Protein AF-A0A0J9ULG5-F1 (afdb_monomer_lite)

pLDDT: mean 89.12, std 8.92, range [58.62, 98.0]

Secondary structure (DSSP, 8-state):
-HHHHHHH--SSS-SSHHHHHHHHHHHHHHHHHHHTTHHHHTTSTT--SSSGGGT----PPPPPGGG-EEEEETT--GGGEEE-TTS-EEEE--GGGEEEEEGGGGGS--GGGGSS-GGG-TT-HHHHHHHHHHHHHHHHHHHHHHHHSSS--PSTTHHHHHHHHHHHTHHHHHHHHH-GGGHHHHHT-

Radius of gyration: 17.82 Å; chains: 1; bounding box: 47×39×52 Å

Organism: Fusarium oxysporum f. sp. lycopersici (strain 4287 / CBS 123668 / FGSC 9935 / NRRL 34936) (NCBI:txid426428)

Structure (mmCIF, N/CA/C/O backbone):
data_AF-A0A0J9ULG5-F1
#
_entry.id   AF-A0A0J9ULG5-F1
#
loop_
_atom_site.group_PDB
_atom_site.id
_atom_site.type_symbol
_atom_site.label_atom_id
_atom_site.label_alt_id
_atom_site.label_comp_id
_atom_site.label_asym_id
_atom_site.label_entity_id
_atom_site.label_seq_id
_atom_site.pdbx_PDB_ins_code
_atom_site.Cartn_x
_atom_site.Cartn_y
_atom_site.Cartn_z
_atom_site.occupancy
_atom_site.B_iso_or_equiv
_atom_site.auth_seq_id
_atom_site.auth_comp_id
_atom_site.auth_asym_id
_atom_site.auth_atom_id
_atom_site.pdbx_PDB_model_num
ATOM 1 N N . MET A 1 1 ? -14.461 10.056 3.910 1.00 64.69 1 MET A N 1
ATOM 2 C CA . MET A 1 1 ? -14.768 8.658 3.548 1.00 64.69 1 MET A CA 1
ATOM 3 C C . MET A 1 1 ? -14.770 7.760 4.782 1.00 64.69 1 MET A C 1
ATOM 5 O O . MET A 1 1 ? -15.844 7.328 5.162 1.00 64.69 1 MET A O 1
ATOM 9 N N . HIS A 1 2 ? -13.640 7.601 5.486 1.00 78.56 2 HIS A N 1
ATOM 10 C CA . HIS A 1 2 ? -13.522 6.740 6.683 1.00 78.56 2 HIS A CA 1
ATOM 11 C C . HIS A 1 2 ? -14.617 6.930 7.745 1.00 78.56 2 HIS A C 1
ATOM 13 O O . HIS A 1 2 ? -15.282 5.971 8.111 1.00 78.56 2 HIS A O 1
ATOM 19 N N . MET A 1 3 ? -14.880 8.165 8.187 1.00 80.50 3 MET A N 1
ATOM 20 C CA . MET A 1 3 ? -15.944 8.432 9.175 1.00 80.50 3 MET A CA 1
ATOM 21 C C . MET A 1 3 ? -17.365 8.261 8.617 1.00 80.50 3 MET A C 1
ATOM 23 O O . MET A 1 3 ? -18.288 7.985 9.372 1.00 80.50 3 MET A O 1
ATOM 27 N N . ALA A 1 4 ? -17.553 8.432 7.306 1.00 80.44 4 ALA A N 1
ATOM 28 C CA . ALA A 1 4 ? -18.869 8.316 6.680 1.00 80.44 4 ALA A CA 1
ATOM 29 C C . ALA A 1 4 ? -19.344 6.856 6.657 1.00 80.44 4 ALA A C 1
ATOM 31 O O . ALA A 1 4 ? -20.534 6.600 6.804 1.00 80.44 4 ALA A O 1
ATOM 32 N N . GLN A 1 5 ? -18.419 5.899 6.552 1.00 77.25 5 GLN A N 1
ATOM 33 C CA . GLN A 1 5 ? -18.739 4.475 6.607 1.00 77.25 5 GLN A CA 1
ATOM 34 C C . GLN A 1 5 ? -19.443 4.091 7.920 1.00 77.25 5 GLN A C 1
ATOM 36 O O . GLN A 1 5 ? -20.422 3.357 7.882 1.00 77.25 5 GLN A O 1
ATOM 41 N N . LEU A 1 6 ? -19.025 4.676 9.052 1.00 76.56 6 LEU A N 1
ATOM 42 C CA . LEU A 1 6 ? -19.677 4.485 10.357 1.00 76.56 6 LEU A CA 1
ATOM 43 C C . LEU A 1 6 ? -21.119 5.003 10.414 1.00 76.56 6 LEU A C 1
ATOM 45 O O . LEU A 1 6 ? -21.894 4.548 11.247 1.00 76.56 6 LEU A O 1
ATOM 49 N N . LEU A 1 7 ? -21.474 5.960 9.556 1.00 77.69 7 LEU A N 1
ATOM 50 C CA . LEU A 1 7 ? -22.813 6.549 9.518 1.00 77.69 7 LEU A CA 1
ATOM 51 C C . LEU A 1 7 ? -23.741 5.826 8.539 1.00 77.69 7 LEU A C 1
ATOM 53 O O . LEU A 1 7 ? -24.938 5.738 8.796 1.00 77.69 7 LEU A O 1
ATOM 57 N N . PHE A 1 8 ? -23.203 5.352 7.412 1.00 80.00 8 PHE A N 1
ATOM 58 C CA . PHE A 1 8 ? -24.006 4.860 6.289 1.00 80.00 8 PHE A CA 1
ATOM 59 C C . PHE A 1 8 ? -24.003 3.337 6.123 1.00 80.00 8 PHE A C 1
ATOM 61 O O . PHE A 1 8 ? -24.892 2.807 5.458 1.00 80.00 8 PHE A O 1
ATOM 68 N N . GLN A 1 9 ? -23.035 2.611 6.691 1.00 75.94 9 GLN A N 1
ATOM 69 C CA . GLN A 1 9 ? -23.022 1.151 6.606 1.00 75.94 9 GLN A CA 1
ATOM 70 C C . GLN A 1 9 ? -23.829 0.557 7.769 1.00 75.94 9 GLN A C 1
ATOM 72 O O . GLN A 1 9 ? -23.391 0.536 8.913 1.00 75.94 9 GLN A O 1
ATOM 77 N N . HIS A 1 10 ? -25.044 0.099 7.465 1.00 67.75 10 HIS A N 1
ATOM 78 C CA . HIS A 1 10 ? -26.010 -0.339 8.479 1.00 67.75 10 HIS A CA 1
ATOM 79 C C . HIS A 1 10 ? -25.900 -1.819 8.876 1.00 67.75 10 HIS A C 1
ATOM 81 O O . HIS A 1 10 ? -26.274 -2.160 9.994 1.00 67.75 10 HIS A O 1
ATOM 87 N N . ASN A 1 11 ? -25.388 -2.681 7.992 1.00 76.50 11 ASN A N 1
ATOM 88 C CA . ASN A 1 11 ? -25.303 -4.127 8.219 1.00 76.50 11 ASN A CA 1
ATOM 89 C C . ASN A 1 11 ? -23.846 -4.569 8.366 1.00 76.50 11 ASN A C 1
ATOM 91 O O . ASN A 1 11 ? -22.979 -4.066 7.644 1.00 76.50 11 ASN A O 1
ATOM 95 N N . ASP A 1 12 ? -23.611 -5.495 9.300 1.00 76.31 12 ASP A N 1
ATOM 96 C CA . ASP A 1 12 ? -22.343 -6.207 9.527 1.00 76.31 12 ASP A CA 1
ATOM 97 C C . ASP A 1 12 ? -21.115 -5.296 9.711 1.00 76.31 12 ASP A C 1
ATOM 99 O O . ASP A 1 12 ? -19.969 -5.716 9.571 1.00 76.31 12 ASP A O 1
ATOM 103 N N . LEU A 1 13 ? -21.344 -4.015 10.022 1.00 80.12 13 LEU A N 1
ATOM 104 C CA . LEU A 1 13 ? -20.269 -3.059 10.264 1.00 80.12 13 LEU A CA 1
ATOM 105 C C . LEU A 1 13 ? -19.669 -3.240 11.654 1.00 80.12 13 LEU A C 1
ATOM 107 O O . LEU A 1 13 ? -18.508 -2.903 11.863 1.00 80.12 13 LEU A O 1
ATOM 111 N N . VAL A 1 14 ? -20.464 -3.701 12.613 1.00 84.81 14 VAL A N 1
ATOM 112 C CA . VAL A 1 14 ? -20.133 -3.723 14.032 1.00 84.81 14 VAL A CA 1
ATOM 113 C C . VAL A 1 14 ? -20.647 -5.020 14.641 1.00 84.81 14 VAL A C 1
ATOM 115 O O . VAL A 1 14 ? -21.836 -5.311 14.529 1.00 84.81 14 VAL A O 1
ATOM 118 N N . ASP A 1 15 ? -19.777 -5.732 15.353 1.00 87.50 15 ASP A N 1
ATOM 119 C CA . ASP A 1 15 ? -20.136 -6.991 16.022 1.00 87.50 15 ASP A CA 1
ATOM 120 C C . ASP A 1 15 ? -20.612 -6.781 17.471 1.00 87.50 15 ASP A C 1
ATOM 122 O O . ASP A 1 15 ? -21.340 -7.597 18.035 1.00 87.50 15 ASP A O 1
ATOM 126 N N . SER A 1 16 ? -20.183 -5.686 18.109 1.00 90.75 16 SER A N 1
ATOM 127 C CA . SER A 1 16 ? -20.521 -5.340 19.494 1.00 90.75 16 SER A CA 1
ATOM 128 C C . SER A 1 16 ? -20.361 -3.842 19.775 1.00 90.75 16 SER A C 1
ATOM 130 O O . SER A 1 16 ? -19.749 -3.107 19.002 1.00 90.75 16 SER A O 1
ATOM 132 N N . GLU A 1 17 ? -20.866 -3.365 20.914 1.00 90.81 17 GLU A N 1
ATOM 133 C CA . GLU A 1 17 ? -20.679 -1.965 21.319 1.00 90.81 17 GLU A CA 1
ATOM 134 C C . GLU A 1 17 ? -19.191 -1.587 21.449 1.00 90.81 17 GLU A C 1
ATOM 136 O O . GLU A 1 17 ? -18.781 -0.507 21.017 1.00 90.81 17 GLU A O 1
ATOM 141 N N . ASP A 1 18 ? -18.367 -2.489 21.984 1.00 92.19 18 ASP A N 1
ATOM 142 C CA . ASP A 1 18 ? -16.927 -2.261 22.119 1.00 92.19 18 ASP A CA 1
ATOM 143 C C . ASP A 1 18 ? -16.219 -2.262 20.762 1.00 92.19 18 ASP A C 1
ATOM 145 O O . ASP A 1 18 ? -15.345 -1.427 20.521 1.00 92.19 18 ASP A O 1
ATOM 149 N N . ASP A 1 19 ? -16.641 -3.126 19.834 1.00 89.69 19 ASP A N 1
ATOM 150 C CA . ASP A 1 19 ? -16.159 -3.097 18.453 1.00 89.69 19 ASP A CA 1
ATOM 151 C C . ASP A 1 19 ? -16.486 -1.749 17.784 1.00 89.69 19 ASP A C 1
ATOM 153 O O . ASP A 1 19 ? -15.599 -1.127 17.196 1.00 89.69 19 ASP A O 1
ATOM 157 N N . CYS A 1 20 ? -17.703 -1.224 17.972 1.00 88.88 20 CYS A N 1
ATOM 158 C CA . CYS A 1 20 ? -18.100 0.101 17.482 1.00 88.88 20 CYS A CA 1
ATOM 159 C C . CYS A 1 20 ? -17.190 1.209 18.021 1.00 88.88 20 CYS A C 1
ATOM 161 O O . CYS A 1 20 ? -16.656 2.019 17.258 1.00 88.88 20 CYS A O 1
ATOM 163 N N . ARG A 1 21 ? -16.987 1.232 19.346 1.00 90.88 21 ARG A N 1
ATOM 164 C CA . ARG A 1 21 ? -16.138 2.227 20.017 1.00 90.88 21 ARG A CA 1
ATOM 165 C C . ARG A 1 21 ? -14.711 2.171 19.485 1.00 90.88 21 ARG A C 1
ATOM 167 O O . ARG A 1 21 ? -14.159 3.214 19.143 1.00 90.88 21 ARG A O 1
ATOM 174 N N . ASN A 1 22 ? -14.144 0.976 19.341 1.00 90.94 22 ASN A N 1
ATOM 175 C CA . ASN A 1 22 ? -12.795 0.793 18.806 1.00 90.94 22 ASN A CA 1
ATOM 176 C C . ASN A 1 22 ? -12.685 1.286 17.357 1.00 90.94 22 ASN A C 1
ATOM 178 O O . ASN A 1 22 ? -11.777 2.056 17.039 1.00 90.94 22 ASN A O 1
ATOM 182 N N . LYS A 1 23 ? -13.638 0.916 16.491 1.00 90.19 23 LYS A N 1
ATOM 183 C CA . LYS A 1 23 ? -13.695 1.356 15.084 1.00 90.19 23 LYS A CA 1
ATOM 184 C C . LYS A 1 23 ? -13.819 2.877 14.956 1.00 90.19 23 LYS A C 1
ATOM 186 O O . LYS A 1 23 ? -13.175 3.478 14.089 1.00 90.19 23 LYS A O 1
ATOM 191 N N . TYR A 1 24 ? -14.611 3.506 15.825 1.00 90.44 24 TYR A N 1
ATOM 192 C CA . TYR A 1 24 ? -14.749 4.961 15.898 1.00 90.44 24 TYR A CA 1
ATOM 193 C C . TYR A 1 24 ? -13.457 5.637 16.359 1.00 90.44 24 TYR A C 1
ATOM 195 O O . TYR A 1 24 ? -12.974 6.555 15.694 1.00 90.44 24 TYR A O 1
ATOM 203 N N . VAL A 1 25 ? -12.873 5.176 17.469 1.00 92.38 25 VAL A N 1
ATOM 204 C CA . VAL A 1 25 ? -11.643 5.749 18.033 1.00 92.38 25 VAL A CA 1
ATOM 205 C C . VAL A 1 25 ? -10.495 5.653 17.033 1.00 92.38 25 VAL A C 1
ATOM 207 O O . VAL A 1 25 ? -9.824 6.656 16.800 1.00 92.38 25 VAL A O 1
ATOM 210 N N . ALA A 1 26 ? -10.313 4.504 16.379 1.00 92.31 26 ALA A N 1
ATOM 211 C CA . ALA A 1 26 ? -9.267 4.310 15.377 1.00 92.31 26 ALA A CA 1
ATOM 212 C C . ALA A 1 26 ? -9.373 5.323 14.223 1.00 92.31 26 ALA A C 1
ATOM 214 O O . ALA A 1 26 ? -8.413 6.034 13.916 1.00 92.31 26 ALA A O 1
ATOM 215 N N . ARG A 1 27 ? -10.565 5.477 13.632 1.00 91.62 27 ARG A N 1
ATOM 216 C CA . ARG A 1 27 ? -10.801 6.442 12.542 1.00 91.62 27 ARG A CA 1
ATOM 217 C C . ARG A 1 27 ? -10.691 7.893 13.004 1.00 91.62 27 ARG A C 1
ATOM 219 O O . ARG A 1 27 ? -10.221 8.742 12.245 1.00 91.62 27 ARG A O 1
ATOM 226 N N . TYR A 1 28 ? -11.092 8.191 14.239 1.00 92.50 28 TYR A N 1
ATOM 227 C CA . TYR A 1 28 ? -10.954 9.526 14.813 1.00 92.50 28 TYR A CA 1
ATOM 228 C C . TYR A 1 28 ? -9.483 9.897 15.036 1.00 92.50 28 TYR A C 1
ATOM 230 O O . TYR A 1 28 ? -9.060 10.981 14.632 1.00 92.50 28 TYR A O 1
ATOM 238 N N . LEU A 1 29 ? -8.681 8.992 15.604 1.00 92.62 29 LEU A N 1
ATOM 239 C CA . LEU A 1 29 ? -7.236 9.176 15.763 1.00 92.62 29 LEU A CA 1
ATOM 240 C C . LEU A 1 29 ? -6.551 9.356 14.408 1.00 92.62 29 LEU A C 1
ATOM 242 O O . LEU A 1 29 ? -5.787 10.303 14.227 1.00 92.62 29 LEU A O 1
ATOM 246 N N . PHE A 1 30 ? -6.891 8.515 13.435 1.00 92.12 30 PHE A N 1
ATOM 247 C CA . PHE A 1 30 ? -6.393 8.632 12.069 1.00 92.12 30 PHE A CA 1
ATOM 248 C C . PHE A 1 30 ? -6.729 9.996 11.447 1.00 92.12 30 PHE A C 1
ATOM 250 O O . PHE A 1 30 ? -5.865 10.665 10.881 1.00 92.12 30 PHE A O 1
ATOM 257 N N . HIS A 1 31 ? -7.966 10.470 11.621 1.00 91.88 31 HIS A N 1
ATOM 258 C CA . HIS A 1 31 ? -8.376 11.800 11.176 1.00 91.88 31 HIS A CA 1
ATOM 259 C C . HIS A 1 31 ? -7.601 12.928 11.875 1.00 91.88 31 HIS A C 1
ATOM 261 O O . HIS A 1 31 ? -7.251 13.921 11.233 1.00 91.88 31 HIS A O 1
ATOM 267 N N . LEU A 1 32 ? -7.318 12.798 13.174 1.00 93.75 32 LEU A N 1
ATOM 268 C CA . LEU A 1 32 ? -6.516 13.774 13.915 1.00 93.75 32 LEU A CA 1
ATOM 269 C C . LEU A 1 32 ? -5.071 13.827 13.414 1.00 93.75 32 LEU A C 1
ATOM 271 O O . LEU A 1 32 ? -4.536 14.922 13.247 1.00 93.75 32 LEU A O 1
ATOM 275 N N . LEU A 1 33 ? -4.455 12.674 13.151 1.00 93.19 33 LEU A N 1
ATOM 276 C CA . LEU A 1 33 ? -3.112 12.601 12.572 1.00 93.19 33 LEU A CA 1
ATOM 277 C C . LEU A 1 33 ? -3.080 13.242 11.181 1.00 93.19 33 LEU A C 1
ATOM 279 O O . LEU A 1 33 ? -2.197 14.054 10.902 1.00 93.19 33 LEU A O 1
ATOM 283 N N . ALA A 1 34 ? -4.092 12.971 10.351 1.00 90.25 34 ALA A N 1
ATOM 284 C CA . ALA A 1 34 ? -4.237 13.600 9.039 1.00 90.25 34 ALA A CA 1
ATOM 285 C C . ALA A 1 34 ? -4.329 15.129 9.152 1.00 90.25 34 ALA A C 1
ATOM 287 O O . ALA A 1 34 ? -3.603 15.849 8.474 1.00 90.25 34 ALA A O 1
ATOM 288 N N . LYS A 1 35 ? -5.173 15.639 10.059 1.00 91.00 35 LYS A N 1
ATOM 289 C CA . LYS A 1 35 ? -5.346 17.085 10.283 1.00 91.00 35 LYS A CA 1
ATOM 290 C C . LYS A 1 35 ? -4.077 17.795 10.734 1.00 91.00 35 LYS A C 1
ATOM 292 O O . LYS A 1 35 ? -3.910 18.971 10.428 1.00 91.00 35 LYS A O 1
ATOM 297 N N . LYS A 1 36 ? -3.216 17.109 11.480 1.00 92.12 36 LYS A N 1
ATOM 298 C CA . LYS A 1 36 ? -1.937 17.661 11.929 1.00 92.12 36 LYS A CA 1
ATOM 299 C C . LYS A 1 36 ? -0.827 17.529 10.872 1.00 92.12 36 LYS A C 1
ATOM 301 O O . LYS A 1 36 ? 0.273 18.003 11.117 1.00 92.12 36 LYS A O 1
ATOM 306 N N . GLY A 1 37 ? -1.087 16.881 9.732 1.00 88.50 37 GLY A N 1
ATOM 307 C CA . GLY A 1 37 ? -0.091 16.631 8.681 1.00 88.50 37 GLY A CA 1
ATOM 308 C C . GLY A 1 37 ? 0.862 15.466 8.971 1.00 88.50 37 GLY A C 1
ATOM 309 O O . GLY A 1 37 ? 1.816 15.256 8.233 1.00 88.50 37 GLY A O 1
ATOM 310 N N . HIS A 1 38 ? 0.602 14.682 10.019 1.00 91.94 38 HIS A N 1
ATOM 311 C CA . HIS A 1 38 ? 1.504 13.620 10.473 1.00 91.94 38 HIS A CA 1
ATOM 312 C C . HIS A 1 38 ? 1.541 12.419 9.521 1.00 91.94 38 HIS A C 1
ATOM 314 O O . HIS A 1 38 ? 2.572 11.763 9.411 1.00 91.94 38 HIS A O 1
ATOM 320 N N . LEU A 1 39 ? 0.433 12.140 8.821 1.00 90.56 39 LEU A N 1
ATOM 321 C CA . LEU A 1 39 ? 0.356 11.007 7.892 1.00 90.56 39 LEU A CA 1
ATOM 322 C C . LEU A 1 39 ? 1.278 11.171 6.678 1.00 90.56 39 LEU A C 1
ATOM 324 O O . LEU A 1 39 ? 1.757 10.177 6.154 1.00 90.56 39 LEU A O 1
ATOM 328 N N . SER A 1 40 ? 1.539 12.406 6.241 1.00 89.44 40 SER A N 1
ATOM 329 C CA . SER A 1 40 ? 2.388 12.666 5.070 1.00 89.44 40 SER A CA 1
ATOM 330 C C . SER A 1 40 ? 3.877 12.475 5.353 1.00 89.44 40 SER A C 1
ATOM 332 O O . SER A 1 40 ? 4.628 12.150 4.444 1.00 89.44 40 SER A O 1
ATOM 334 N N . ALA A 1 41 ? 4.302 12.669 6.605 1.00 92.38 41 ALA A N 1
ATOM 335 C CA . ALA A 1 41 ? 5.689 12.463 7.016 1.00 92.38 41 ALA A CA 1
ATOM 336 C C . ALA A 1 41 ? 5.963 11.025 7.485 1.00 92.38 41 ALA A C 1
ATOM 338 O O . ALA A 1 41 ? 7.120 10.641 7.596 1.00 92.38 41 ALA A O 1
ATOM 339 N N . PHE A 1 42 ? 4.924 10.233 7.777 1.00 94.69 42 PHE A N 1
ATOM 340 C CA . PHE A 1 42 ? 5.073 8.907 8.374 1.00 94.69 42 PHE A CA 1
ATOM 341 C C . PHE A 1 42 ? 5.940 7.970 7.521 1.00 94.69 42 PHE A C 1
ATOM 343 O O . PHE A 1 42 ? 5.718 7.806 6.319 1.00 94.69 42 PHE A O 1
ATOM 350 N N . GLY A 1 43 ? 6.923 7.337 8.160 1.00 94.38 43 GLY A N 1
ATOM 351 C CA . GLY A 1 43 ? 7.853 6.422 7.499 1.00 94.38 43 GLY A CA 1
ATOM 352 C C . GLY A 1 43 ? 8.883 7.087 6.578 1.00 94.38 43 GLY A C 1
ATOM 353 O O . GLY A 1 43 ? 9.575 6.376 5.850 1.00 94.38 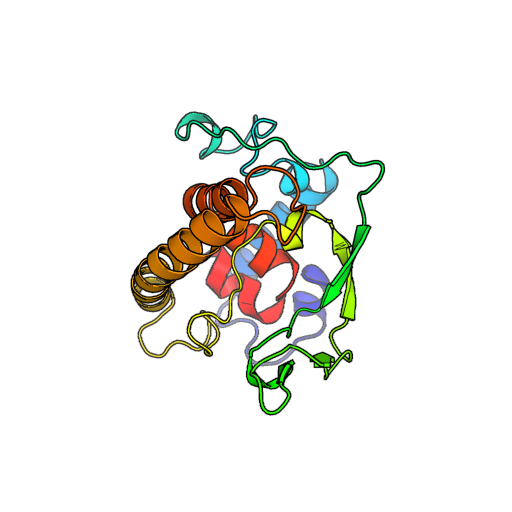43 GLY A O 1
ATOM 354 N N . PHE A 1 44 ? 8.994 8.417 6.581 1.00 94.25 44 PHE A N 1
ATOM 355 C CA . PHE A 1 44 ? 10.081 9.163 5.935 1.00 94.25 44 PHE A CA 1
ATOM 356 C C . PHE A 1 44 ? 11.064 9.718 6.976 1.00 94.25 44 PHE A C 1
ATOM 358 O O . PHE A 1 44 ? 10.800 9.671 8.178 1.00 94.25 44 PHE A O 1
ATOM 365 N N . LEU A 1 45 ? 12.180 10.292 6.518 1.00 93.94 45 LEU A N 1
ATOM 366 C CA . LEU A 1 45 ? 13.159 11.001 7.355 1.00 93.94 45 LEU A CA 1
ATOM 367 C C . LEU A 1 45 ? 12.534 12.091 8.240 1.00 93.94 45 LEU A C 1
ATOM 369 O O . LEU A 1 45 ? 13.016 12.365 9.337 1.00 93.94 45 LEU A O 1
ATOM 373 N N . GLU A 1 46 ? 11.476 12.734 7.758 1.00 93.69 46 GLU A N 1
ATOM 374 C CA . GLU A 1 46 ? 10.760 13.795 8.461 1.00 93.69 46 GLU A CA 1
ATOM 375 C C . GLU A 1 46 ? 9.785 13.270 9.529 1.00 93.69 46 GLU A C 1
ATOM 377 O O . GLU A 1 46 ? 9.191 14.071 10.259 1.00 93.69 46 GLU A O 1
ATOM 382 N N . ASP A 1 47 ? 9.611 11.950 9.654 1.00 95.19 47 ASP A N 1
ATOM 383 C CA . ASP A 1 47 ? 8.823 11.353 10.727 1.00 95.19 47 ASP A CA 1
ATOM 384 C C . ASP A 1 47 ? 9.511 11.579 12.076 1.00 95.19 47 ASP A C 1
ATOM 386 O O . ASP A 1 47 ? 10.501 10.943 12.416 1.00 95.19 47 ASP A O 1
ATOM 390 N N . ASN A 1 48 ? 8.966 12.481 12.885 1.00 93.12 48 ASN A N 1
ATOM 391 C CA . ASN A 1 48 ? 9.508 12.824 14.199 1.00 93.12 48 ASN A CA 1
ATOM 392 C C . ASN A 1 48 ? 8.555 12.496 15.355 1.00 93.12 48 ASN A C 1
ATOM 394 O O . ASN A 1 48 ? 8.755 12.969 16.476 1.00 93.12 48 ASN A O 1
ATOM 398 N N . TRP A 1 49 ? 7.494 11.734 15.089 1.00 92.75 49 TRP A N 1
ATOM 399 C CA . TRP A 1 49 ? 6.407 11.536 16.047 1.00 92.75 49 TRP A CA 1
ATOM 400 C C . TRP A 1 49 ? 6.013 10.075 16.230 1.00 92.75 49 TRP A C 1
ATOM 402 O O . TRP A 1 49 ? 5.439 9.746 17.273 1.00 92.75 49 TRP A O 1
ATOM 412 N N . SER A 1 50 ? 6.258 9.215 15.239 1.00 93.94 50 SER A N 1
ATOM 413 C CA . SER A 1 50 ? 5.889 7.808 15.334 1.00 93.94 50 SER A CA 1
ATOM 414 C C . SER A 1 50 ? 6.821 7.033 16.269 1.00 93.94 50 SER A C 1
ATOM 416 O O . SER A 1 50 ? 7.900 7.486 16.650 1.00 93.94 50 SER A O 1
ATOM 418 N N . ALA A 1 51 ? 6.391 5.840 16.679 1.00 92.56 51 ALA A N 1
ATOM 419 C CA . ALA A 1 51 ? 7.284 4.919 17.378 1.00 92.56 51 ALA A CA 1
ATOM 420 C C . ALA A 1 51 ? 8.370 4.391 16.425 1.00 92.56 51 ALA A C 1
ATOM 422 O O . ALA A 1 51 ? 9.510 4.174 16.831 1.00 92.56 51 ALA A O 1
ATOM 423 N N . GLN A 1 52 ? 8.017 4.218 15.150 1.00 90.12 52 GLN A N 1
ATOM 424 C CA . GLN A 1 52 ? 8.889 3.689 14.112 1.00 90.12 52 GLN A CA 1
ATOM 425 C C . GLN A 1 52 ? 10.102 4.588 13.884 1.00 90.12 52 GLN A C 1
ATOM 427 O O . GLN A 1 52 ? 11.213 4.066 13.829 1.00 90.12 52 GLN A O 1
ATOM 432 N N . SER A 1 53 ? 9.932 5.911 13.872 1.00 91.31 53 SER A N 1
ATOM 433 C CA . SER A 1 53 ? 11.047 6.848 13.682 1.00 91.31 53 SER A CA 1
ATOM 434 C C . SER A 1 53 ? 12.089 6.841 14.799 1.00 91.31 53 SER A C 1
ATOM 436 O O . SER A 1 53 ? 13.222 7.262 14.590 1.00 91.31 53 SER A O 1
ATOM 438 N N . GLN A 1 54 ? 11.748 6.330 15.984 1.00 89.81 54 GLN A N 1
ATOM 439 C CA . GLN A 1 54 ? 12.704 6.176 17.088 1.00 89.81 54 GLN A CA 1
ATOM 440 C C . GLN A 1 54 ? 13.575 4.923 16.945 1.00 89.81 54 GLN A C 1
ATOM 442 O O . GLN A 1 54 ? 14.585 4.795 17.633 1.00 89.81 54 GLN A O 1
ATOM 447 N N . SER A 1 55 ? 13.154 3.979 16.104 1.00 90.25 55 SER A N 1
ATOM 448 C CA . SER A 1 55 ? 13.735 2.634 16.017 1.00 90.25 55 SER A CA 1
ATOM 449 C C . SER A 1 55 ? 14.303 2.289 14.644 1.00 90.25 55 SER A C 1
ATOM 451 O O . SER A 1 55 ? 15.161 1.414 14.551 1.00 90.25 55 SER A O 1
ATOM 453 N N . LEU A 1 56 ? 13.833 2.955 13.589 1.00 91.50 56 LEU A N 1
ATOM 454 C CA . LEU A 1 56 ? 14.242 2.715 12.213 1.00 91.50 56 LEU A CA 1
ATOM 455 C C . LEU A 1 56 ? 15.120 3.860 11.723 1.00 91.50 56 LEU A C 1
ATOM 457 O O . LEU A 1 56 ? 14.729 5.024 11.771 1.00 91.50 56 LEU A O 1
ATOM 461 N N . GLU A 1 57 ? 16.286 3.506 11.197 1.00 90.75 57 GLU A N 1
ATOM 462 C CA . GLU A 1 57 ? 17.113 4.423 10.421 1.00 90.75 57 GLU A CA 1
ATOM 463 C C . GLU A 1 57 ? 16.592 4.432 8.982 1.00 90.75 57 GLU A C 1
ATOM 465 O O . GLU A 1 57 ? 16.782 3.478 8.228 1.00 90.75 57 GLU A O 1
ATOM 470 N N . LEU A 1 58 ? 15.872 5.496 8.635 1.00 91.56 58 LEU A N 1
ATOM 471 C CA . LEU A 1 58 ? 15.334 5.732 7.298 1.00 91.56 58 LEU A CA 1
ATOM 472 C C . LEU A 1 58 ? 16.287 6.635 6.513 1.00 91.56 58 LEU A C 1
ATOM 474 O O . LEU A 1 58 ? 17.031 7.420 7.101 1.00 91.56 58 LEU A O 1
ATOM 478 N N . SER A 1 59 ? 16.263 6.542 5.189 1.00 92.31 59 SER A N 1
ATOM 479 C CA . SER A 1 59 ? 17.083 7.358 4.287 1.00 92.31 59 SER A CA 1
ATOM 480 C C . SER A 1 59 ? 16.248 8.146 3.279 1.00 92.31 59 SER A C 1
ATOM 482 O O . SER A 1 59 ? 16.726 9.122 2.697 1.00 92.31 59 SER A O 1
ATOM 484 N N . CYS A 1 60 ? 14.987 7.761 3.092 1.00 91.81 60 CYS A N 1
ATOM 485 C CA . CYS A 1 60 ? 14.073 8.397 2.162 1.00 91.81 60 CYS A CA 1
ATOM 486 C C . CYS A 1 60 ? 13.391 9.632 2.770 1.00 91.81 60 CYS A C 1
ATOM 488 O O . CYS A 1 60 ? 12.689 9.545 3.778 1.00 91.81 60 CYS A O 1
ATOM 490 N N . SER A 1 61 ? 13.537 10.782 2.113 1.00 91.06 61 SER A N 1
ATOM 491 C CA . SER A 1 61 ? 12.810 12.017 2.438 1.00 91.06 61 SER A CA 1
ATOM 492 C C . SER A 1 61 ? 11.399 12.009 1.854 1.00 91.06 61 SER A C 1
ATOM 494 O O . SER A 1 61 ? 11.186 11.484 0.760 1.00 91.06 61 SER A O 1
ATOM 496 N N . MET A 1 62 ? 10.438 12.656 2.503 1.00 88.50 62 MET A N 1
ATOM 497 C CA . MET A 1 62 ? 9.105 12.827 1.925 1.00 88.50 62 MET A CA 1
ATOM 498 C C . MET A 1 62 ? 9.154 13.671 0.626 1.00 88.50 62 MET A C 1
ATOM 500 O O . MET A 1 62 ? 9.938 14.621 0.529 1.00 88.50 62 MET A O 1
ATOM 504 N N . PRO A 1 63 ? 8.308 13.387 -0.384 1.00 83.56 63 PRO A N 1
ATOM 505 C CA . PRO A 1 63 ? 8.220 14.204 -1.597 1.00 83.56 63 PRO A CA 1
ATOM 506 C C . PRO A 1 63 ? 7.880 15.673 -1.311 1.00 83.56 63 PRO A C 1
ATOM 508 O O . PRO A 1 63 ? 7.093 15.980 -0.415 1.00 83.56 63 PRO A O 1
ATOM 511 N N . CYS A 1 64 ? 8.412 16.597 -2.121 1.00 73.31 64 CYS A N 1
ATOM 512 C CA . CYS A 1 64 ? 8.113 18.024 -1.980 1.00 73.31 64 CYS A CA 1
ATOM 513 C C . CYS A 1 64 ? 6.603 18.304 -2.124 1.00 73.31 64 CYS A C 1
ATOM 515 O O . CYS A 1 64 ? 5.975 17.945 -3.121 1.00 73.31 64 CYS A O 1
ATOM 517 N N . GLY A 1 65 ? 6.020 19.018 -1.154 1.00 65.50 65 GLY A N 1
ATOM 518 C CA . GLY A 1 65 ? 4.580 19.305 -1.102 1.00 65.50 65 GLY A CA 1
ATOM 519 C C . GLY A 1 65 ? 4.035 20.193 -2.234 1.00 65.50 65 GLY A C 1
ATOM 520 O O . GLY A 1 65 ? 2.817 20.272 -2.411 1.00 65.50 65 GLY A O 1
ATOM 521 N N . THR A 1 66 ? 4.897 20.841 -3.028 1.00 60.41 66 THR A N 1
ATOM 522 C CA . THR A 1 66 ? 4.489 21.604 -4.226 1.00 60.41 66 THR A CA 1
ATOM 523 C C . THR A 1 66 ? 4.064 20.703 -5.389 1.00 60.41 66 THR A C 1
ATOM 525 O O . THR A 1 66 ? 3.330 21.152 -6.262 1.00 60.41 66 THR A O 1
ATOM 528 N N . ASP A 1 67 ? 4.464 19.429 -5.357 1.00 60.53 67 ASP A N 1
ATOM 529 C CA . ASP A 1 67 ? 4.080 18.353 -6.279 1.00 60.53 67 ASP A CA 1
ATOM 530 C C . ASP A 1 67 ? 3.175 17.322 -5.578 1.00 60.53 67 ASP A C 1
ATOM 532 O O . ASP A 1 67 ? 3.259 16.117 -5.813 1.00 60.53 67 ASP A O 1
ATOM 536 N N . SER A 1 68 ? 2.328 17.787 -4.656 1.00 71.44 68 SER A N 1
ATOM 537 C CA . SER A 1 68 ? 1.656 16.924 -3.679 1.00 71.44 68 SER A CA 1
ATOM 538 C C . SER A 1 68 ? 0.664 15.935 -4.275 1.00 71.44 68 SER A C 1
ATOM 540 O O . SER A 1 68 ? 0.480 14.897 -3.658 1.00 7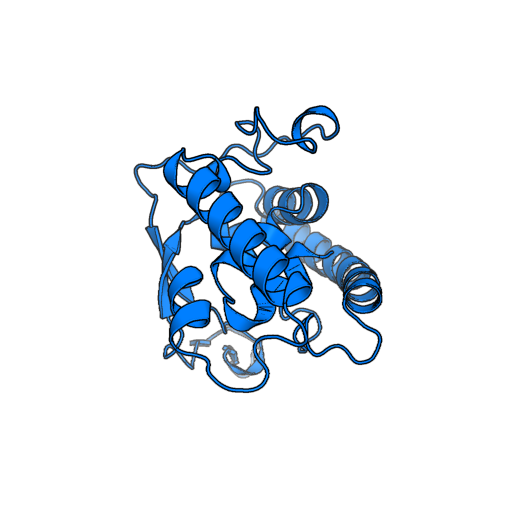1.44 68 SER A O 1
ATOM 542 N N . PHE A 1 69 ? 0.059 16.205 -5.437 1.00 84.00 69 PHE A N 1
ATOM 543 C CA . PHE A 1 69 ? -0.931 15.311 -6.042 1.00 84.00 69 PHE A CA 1
ATOM 544 C C . PHE A 1 69 ? -0.612 14.967 -7.501 1.00 84.00 69 PHE A C 1
ATOM 546 O O . PHE A 1 69 ? -0.237 15.828 -8.304 1.00 84.00 69 PHE A O 1
ATOM 553 N N . ARG A 1 70 ? -0.790 13.692 -7.847 1.00 86.06 70 ARG A N 1
ATOM 554 C CA . ARG A 1 70 ? -0.588 13.109 -9.179 1.00 86.06 70 ARG A CA 1
ATOM 555 C C . ARG A 1 70 ? -1.774 12.215 -9.535 1.00 86.06 70 ARG A C 1
ATOM 557 O O . ARG A 1 70 ? -2.534 11.803 -8.660 1.00 86.06 70 ARG A O 1
ATOM 564 N N . LEU A 1 71 ? -1.933 11.917 -10.826 1.00 89.06 71 LEU A N 1
ATOM 565 C CA . LEU A 1 71 ? -2.870 10.879 -11.247 1.00 89.06 71 LEU A CA 1
ATOM 566 C C . LEU A 1 71 ? -2.384 9.535 -10.695 1.00 89.06 71 LEU A C 1
ATOM 568 O O . LEU A 1 71 ? -1.256 9.126 -10.953 1.00 89.06 71 LEU A O 1
ATOM 572 N N . TRP A 1 72 ? -3.248 8.873 -9.944 1.00 90.12 72 TRP A N 1
ATOM 573 C CA . TRP A 1 72 ? -3.025 7.570 -9.338 1.00 90.12 72 TRP A CA 1
ATOM 574 C C . TRP A 1 72 ? -4.133 6.623 -9.777 1.00 90.12 72 TRP A C 1
ATOM 576 O O . TRP A 1 72 ? -5.262 7.066 -9.978 1.00 90.12 72 TRP A O 1
ATOM 586 N N . CYS A 1 73 ? -3.830 5.333 -9.898 1.00 92.31 73 CYS A N 1
ATOM 587 C CA . CYS A 1 73 ? -4.827 4.294 -10.126 1.00 92.31 73 CYS A CA 1
ATOM 588 C C . CYS A 1 73 ? -4.592 3.142 -9.149 1.00 92.31 73 CYS A C 1
ATOM 590 O O . CYS A 1 73 ? -3.494 2.593 -9.063 1.00 92.31 73 CYS A O 1
ATOM 592 N N . ASP A 1 74 ? -5.638 2.778 -8.413 1.00 89.50 74 ASP A N 1
ATOM 593 C CA . ASP A 1 74 ? -5.573 1.736 -7.386 1.00 89.50 74 ASP A CA 1
ATOM 594 C C . ASP A 1 74 ? -5.464 0.311 -7.953 1.00 89.50 74 ASP A C 1
ATOM 596 O O . ASP A 1 74 ? -5.118 -0.612 -7.204 1.00 89.50 74 ASP A O 1
ATOM 600 N N . ASP A 1 75 ? -5.760 0.132 -9.246 1.00 90.00 75 ASP A N 1
ATOM 601 C CA . ASP A 1 75 ? -5.875 -1.173 -9.897 1.00 90.00 75 ASP A CA 1
ATOM 602 C C . ASP A 1 75 ? -4.992 -1.337 -11.149 1.00 90.00 75 ASP A C 1
ATOM 604 O O . ASP A 1 75 ? -5.430 -1.775 -12.210 1.00 90.00 75 ASP A O 1
ATOM 608 N N . LEU A 1 76 ? -3.699 -1.031 -11.022 1.00 89.19 76 LEU A N 1
ATOM 609 C CA . LEU A 1 76 ? -2.693 -1.320 -12.059 1.00 89.19 76 LEU A CA 1
ATOM 610 C C . LEU A 1 76 ? -2.172 -2.767 -11.987 1.00 89.19 76 LEU A C 1
ATOM 612 O O . LEU A 1 76 ? -0.969 -3.011 -12.070 1.00 89.19 76 LEU A O 1
ATOM 616 N N . ARG A 1 77 ? -3.068 -3.737 -11.773 1.00 92.25 77 ARG A N 1
ATOM 617 C CA . ARG A 1 77 ? -2.724 -5.165 -11.749 1.00 92.25 77 ARG A CA 1
ATOM 618 C C . ARG A 1 77 ? -2.273 -5.660 -13.129 1.00 92.25 77 ARG A C 1
ATOM 620 O O . ARG A 1 77 ? -2.714 -5.109 -14.133 1.00 92.25 77 ARG A O 1
ATOM 627 N N . PRO A 1 78 ? -1.507 -6.767 -13.213 1.00 92.62 78 PRO A N 1
ATOM 628 C CA . PRO A 1 78 ? -1.010 -7.285 -14.490 1.00 92.62 78 PRO A CA 1
ATOM 629 C C . PRO A 1 78 ? -2.096 -7.546 -15.542 1.00 92.62 78 PRO A C 1
ATOM 631 O O . PRO A 1 78 ? -1.854 -7.355 -16.725 1.00 92.62 78 PRO A O 1
ATOM 634 N N . HIS A 1 79 ? -3.309 -7.934 -15.124 1.00 93.25 79 HIS A N 1
ATOM 635 C CA . HIS A 1 79 ? -4.429 -8.175 -16.047 1.00 93.25 79 HIS A CA 1
ATOM 636 C C . HIS A 1 79 ? -4.928 -6.899 -16.758 1.00 93.25 79 HIS A C 1
ATOM 638 O O . HIS A 1 79 ? -5.530 -7.003 -17.824 1.00 93.25 79 HIS A O 1
ATOM 644 N N . ASN A 1 80 ? -4.604 -5.716 -16.220 1.00 95.19 80 ASN A N 1
ATOM 645 C CA . ASN A 1 80 ? -4.921 -4.407 -16.791 1.00 95.19 80 ASN A CA 1
ATOM 646 C C . ASN A 1 80 ? -3.801 -3.844 -17.683 1.00 95.19 80 ASN A C 1
ATOM 648 O O . ASN A 1 80 ? -3.931 -2.728 -18.187 1.00 95.19 80 ASN A O 1
ATOM 652 N N . ILE A 1 81 ? -2.710 -4.583 -17.907 1.00 94.81 81 ILE A N 1
ATOM 653 C CA . ILE A 1 81 ? -1.599 -4.164 -18.769 1.00 94.81 81 ILE A CA 1
ATOM 654 C C . ILE A 1 81 ? -1.604 -5.000 -20.050 1.00 94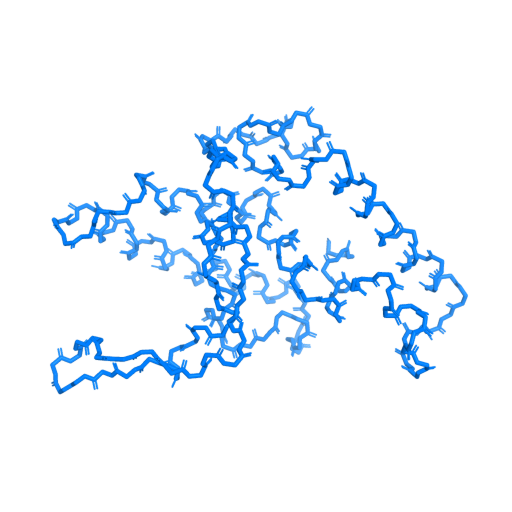.81 81 ILE A C 1
ATOM 656 O O . ILE A 1 81 ? -1.527 -6.226 -20.009 1.00 94.81 81 ILE A O 1
ATOM 660 N N . LEU A 1 82 ? -1.687 -4.333 -21.201 1.00 96.62 82 LEU A N 1
ATOM 661 C CA . LEU A 1 82 ? -1.589 -4.976 -22.508 1.00 96.62 82 LEU A CA 1
ATOM 662 C C . LEU A 1 82 ? -0.142 -4.997 -22.987 1.00 96.62 82 LEU A C 1
ATOM 664 O O . LEU A 1 82 ? 0.549 -3.976 -22.934 1.00 96.62 82 LEU A O 1
ATOM 668 N N . LEU A 1 83 ? 0.261 -6.146 -23.526 1.00 97.19 83 LEU A N 1
ATOM 669 C CA . LEU A 1 83 ? 1.563 -6.364 -24.144 1.00 97.19 83 LEU A CA 1
ATOM 670 C C . LEU A 1 83 ? 1.408 -6.635 -25.646 1.00 97.19 83 LEU A C 1
ATOM 672 O O . LEU A 1 83 ? 0.399 -7.202 -26.078 1.00 97.19 83 LEU A O 1
ATOM 676 N N . ASP A 1 84 ? 2.395 -6.232 -26.446 1.00 97.00 84 ASP A N 1
ATOM 677 C CA . ASP A 1 84 ? 2.523 -6.707 -27.826 1.00 97.00 84 ASP A CA 1
ATOM 678 C C . ASP A 1 84 ? 3.189 -8.098 -27.897 1.00 97.00 84 ASP A C 1
ATOM 680 O O . ASP A 1 84 ? 3.450 -8.750 -26.892 1.00 97.00 84 ASP A O 1
ATOM 684 N N . HIS A 1 85 ? 3.459 -8.580 -29.113 1.00 96.62 85 HIS A N 1
ATOM 685 C CA . HIS A 1 85 ? 4.099 -9.880 -29.351 1.00 96.62 85 HIS A CA 1
ATOM 686 C C . HIS A 1 85 ? 5.601 -9.925 -29.014 1.00 96.62 85 HIS A C 1
ATOM 688 O O . HIS A 1 85 ? 6.217 -10.979 -29.165 1.00 96.62 85 HIS A O 1
ATOM 694 N N . HIS A 1 86 ? 6.184 -8.799 -28.602 1.00 96.81 86 HIS A N 1
ATOM 695 C CA . HIS A 1 86 ? 7.560 -8.678 -28.126 1.00 96.81 86 HIS A CA 1
ATOM 696 C C . HIS A 1 86 ? 7.612 -8.343 -26.625 1.00 96.81 86 HIS A C 1
ATOM 698 O O . HIS A 1 86 ? 8.646 -7.879 -26.152 1.00 96.81 86 HIS A O 1
ATOM 704 N N . ASP A 1 87 ? 6.507 -8.535 -25.897 1.00 93.19 87 ASP A N 1
ATOM 705 C CA . ASP A 1 87 ? 6.370 -8.229 -24.470 1.00 93.19 87 ASP A CA 1
ATOM 706 C C . ASP A 1 87 ? 6.527 -6.735 -24.111 1.00 93.19 87 ASP A C 1
ATOM 708 O O . ASP A 1 87 ? 6.725 -6.385 -22.946 1.00 93.19 87 ASP A O 1
ATOM 712 N N . ASN A 1 88 ? 6.377 -5.818 -25.077 1.00 94.12 88 ASN A N 1
ATOM 713 C CA . ASN A 1 88 ? 6.367 -4.384 -24.784 1.00 94.12 88 ASN A CA 1
ATOM 714 C C . ASN A 1 88 ? 5.001 -3.950 -24.253 1.00 94.12 88 ASN A C 1
ATOM 716 O O . ASN A 1 88 ? 3.968 -4.309 -24.822 1.00 94.12 88 ASN A O 1
ATOM 720 N N . ILE A 1 89 ? 4.989 -3.091 -23.231 1.00 93.88 89 ILE A N 1
ATOM 721 C CA . ILE A 1 89 ? 3.761 -2.458 -22.733 1.00 93.88 89 ILE A CA 1
ATOM 722 C C . ILE A 1 89 ? 3.187 -1.531 -23.812 1.00 93.88 89 ILE A C 1
ATOM 724 O O . ILE A 1 89 ? 3.822 -0.548 -24.193 1.00 93.88 89 ILE A O 1
ATOM 728 N N . VAL A 1 90 ? 1.962 -1.809 -24.271 1.00 96.94 90 VAL A N 1
ATOM 729 C CA . VAL A 1 90 ? 1.273 -0.999 -25.296 1.00 96.94 90 VAL A CA 1
ATOM 730 C C . VAL A 1 90 ? 0.117 -0.170 -24.752 1.00 96.94 90 VAL A C 1
ATOM 732 O O . VAL A 1 90 ? -0.209 0.869 -25.323 1.00 96.94 90 VAL A O 1
ATOM 735 N N . ALA A 1 91 ? -0.517 -0.609 -23.664 1.00 95.31 91 ALA A N 1
ATOM 736 C CA . ALA A 1 91 ? -1.593 0.138 -23.024 1.00 95.31 91 ALA A CA 1
ATOM 737 C C . ALA A 1 91 ? -1.812 -0.306 -21.574 1.00 95.31 91 ALA A C 1
ATOM 739 O O . ALA A 1 91 ? -1.607 -1.469 -21.233 1.00 95.31 91 ALA A O 1
ATOM 740 N N . ALA A 1 92 ? -2.314 0.620 -20.759 1.00 94.19 92 ALA A N 1
ATOM 741 C CA . ALA A 1 92 ? -2.953 0.325 -19.483 1.00 94.19 92 ALA A CA 1
ATOM 742 C C . ALA A 1 92 ? -4.469 0.527 -19.624 1.00 94.19 92 ALA A C 1
ATOM 744 O O . ALA A 1 92 ? -4.923 1.513 -20.220 1.00 94.19 92 ALA A O 1
ATOM 745 N N . LEU A 1 93 ? -5.237 -0.423 -19.108 1.00 94.38 93 LEU A N 1
ATOM 746 C CA . LEU A 1 93 ? -6.695 -0.449 -19.135 1.00 94.38 93 LEU A CA 1
ATOM 747 C C . LEU A 1 93 ? -7.278 -0.042 -17.778 1.00 94.38 93 LEU A C 1
ATOM 749 O O . LEU A 1 93 ? -6.550 0.231 -16.829 1.00 94.38 93 LEU A O 1
ATOM 753 N N . ASP A 1 94 ? -8.610 -0.026 -17.721 1.00 92.69 94 ASP A N 1
ATOM 754 C CA . ASP A 1 94 ? -9.371 -0.012 -16.469 1.00 92.69 94 ASP A CA 1
ATOM 755 C C . ASP A 1 94 ? -9.099 1.203 -15.563 1.00 92.69 94 ASP A C 1
ATOM 757 O O . ASP A 1 94 ? -8.801 1.126 -14.373 1.00 92.69 94 ASP A O 1
ATOM 761 N N . TRP A 1 95 ? -9.216 2.388 -16.164 1.00 93.69 95 TRP A N 1
ATOM 762 C CA . TRP A 1 95 ? -9.004 3.674 -15.494 1.00 93.69 95 TRP A CA 1
ATOM 763 C C . TRP A 1 95 ? -10.154 4.087 -14.557 1.00 93.69 95 TRP A C 1
ATOM 765 O O . TRP A 1 95 ? -10.163 5.219 -14.073 1.00 93.69 95 TRP A O 1
ATOM 775 N N . GLU A 1 96 ? -11.134 3.217 -14.285 1.00 94.25 96 GLU A N 1
ATOM 776 C CA . GLU A 1 96 ? -12.300 3.552 -13.450 1.00 94.25 96 GLU A CA 1
ATOM 777 C C . GLU A 1 96 ? -11.937 3.809 -11.977 1.00 94.25 96 GLU A C 1
ATOM 779 O O . GLU A 1 96 ? -12.651 4.522 -11.271 1.00 94.25 96 GLU A O 1
ATOM 784 N N . PHE A 1 97 ? -10.778 3.308 -11.541 1.00 89.44 97 PHE A N 1
ATOM 785 C CA . PHE A 1 97 ? -10.214 3.539 -10.209 1.00 89.44 97 PHE A CA 1
ATOM 786 C C . PHE A 1 97 ? -9.145 4.637 -10.180 1.00 89.44 97 PHE A C 1
ATOM 788 O O . PHE A 1 97 ? -8.372 4.720 -9.220 1.00 89.44 97 PHE A O 1
ATOM 795 N N . ALA A 1 98 ? -9.070 5.470 -11.221 1.00 93.44 98 ALA A N 1
ATOM 796 C CA . ALA A 1 98 ? -8.102 6.551 -11.294 1.00 93.44 98 ALA A CA 1
ATOM 797 C C . ALA A 1 98 ? -8.607 7.836 -10.617 1.00 93.44 98 ALA A C 1
ATOM 799 O O . ALA A 1 98 ? -9.745 8.264 -10.809 1.00 93.44 98 ALA A O 1
ATOM 800 N N . TYR A 1 99 ? -7.749 8.484 -9.830 1.00 92.69 99 TYR A N 1
ATOM 801 C CA . TYR A 1 99 ? -8.055 9.736 -9.135 1.00 92.69 99 TYR A CA 1
ATOM 802 C C . TYR A 1 99 ? -6.787 10.553 -8.859 1.00 92.69 99 TYR A C 1
ATOM 804 O O . TYR A 1 99 ? -5.666 10.076 -9.009 1.00 92.69 99 TYR A O 1
ATOM 812 N N . SER A 1 100 ? -6.957 11.818 -8.470 1.00 92.06 100 SER A N 1
ATOM 813 C CA . SER A 1 100 ? -5.843 12.660 -8.016 1.00 92.06 100 SER A CA 1
ATOM 814 C C . SER A 1 100 ? -5.480 12.293 -6.576 1.00 92.06 100 SER A C 1
ATOM 816 O O . SER A 1 100 ? -6.317 12.439 -5.681 1.00 92.06 100 SER A O 1
ATOM 818 N N . ALA A 1 101 ? -4.261 11.806 -6.347 1.00 89.94 101 ALA A N 1
ATOM 819 C CA . ALA A 1 101 ? -3.815 11.285 -5.056 1.00 89.94 101 ALA A CA 1
ATOM 820 C C . ALA A 1 101 ? -2.416 11.783 -4.669 1.00 89.94 101 ALA A C 1
ATOM 822 O O . ALA A 1 101 ? -1.662 12.205 -5.549 1.00 89.94 101 ALA A O 1
ATOM 823 N N . PRO A 1 102 ? -2.051 11.715 -3.376 1.00 88.38 102 PRO A N 1
ATOM 824 C CA . PRO A 1 102 ? -0.713 12.036 -2.915 1.00 88.38 102 PRO A CA 1
ATOM 825 C C . PRO A 1 102 ? 0.391 11.283 -3.665 1.00 88.38 102 PRO A C 1
ATOM 827 O O . PRO A 1 102 ? 0.311 10.066 -3.819 1.00 88.38 102 PRO A O 1
ATOM 830 N N . THR A 1 103 ? 1.459 11.981 -4.062 1.00 86.25 103 THR A N 1
ATOM 831 C CA . THR A 1 103 ? 2.619 11.369 -4.747 1.00 86.25 103 THR A CA 1
ATOM 832 C C . THR A 1 103 ? 3.258 10.240 -3.930 1.00 86.25 103 THR A C 1
ATOM 834 O O . THR A 1 103 ? 3.806 9.306 -4.501 1.00 86.25 103 THR A O 1
ATOM 837 N N . GLN A 1 104 ? 3.140 10.267 -2.599 1.00 88.19 104 GLN A N 1
ATOM 838 C CA . GLN A 1 104 ? 3.659 9.204 -1.730 1.00 88.19 104 GLN A CA 1
ATOM 839 C C . GLN A 1 104 ? 3.084 7.812 -2.046 1.00 88.19 104 GLN A C 1
ATOM 841 O O . GLN A 1 104 ? 3.785 6.830 -1.849 1.00 88.19 104 GLN A O 1
ATOM 846 N N . PHE A 1 105 ? 1.872 7.706 -2.610 1.00 89.88 105 PHE A N 1
ATOM 847 C CA . PHE A 1 105 ? 1.282 6.400 -2.929 1.00 89.88 105 PHE A CA 1
ATOM 848 C C . PHE A 1 105 ? 2.084 5.630 -3.985 1.00 89.88 105 PHE A C 1
ATOM 850 O O . PHE A 1 105 ? 2.081 4.403 -3.972 1.00 89.88 105 PHE A O 1
ATOM 857 N N . SER A 1 106 ? 2.819 6.322 -4.866 1.00 89.25 106 SER A N 1
ATOM 858 C CA . SER A 1 106 ? 3.713 5.665 -5.830 1.00 89.25 106 SER A CA 1
ATOM 859 C C . SER A 1 106 ? 5.035 5.196 -5.231 1.00 89.25 106 SER A C 1
ATOM 861 O O . SER A 1 106 ? 5.843 4.616 -5.948 1.00 89.25 106 SER A O 1
ATOM 863 N N . LEU A 1 107 ? 5.277 5.476 -3.951 1.00 91.75 107 LEU A N 1
ATOM 864 C CA . LEU A 1 107 ? 6.490 5.113 -3.213 1.00 91.75 107 LEU A CA 1
ATOM 865 C C . LEU A 1 107 ? 6.283 3.879 -2.326 1.00 91.75 107 LEU A C 1
ATOM 867 O O . LEU A 1 107 ? 7.170 3.509 -1.553 1.00 91.75 107 LEU A O 1
ATOM 871 N N . ASP A 1 108 ? 5.129 3.233 -2.470 1.00 93.88 108 ASP A N 1
ATOM 872 C CA . ASP A 1 108 ? 4.775 1.985 -1.816 1.00 93.88 108 ASP A CA 1
ATOM 873 C C . ASP A 1 108 ? 4.768 0.829 -2.821 1.00 93.88 108 ASP A C 1
ATOM 875 O O . ASP A 1 108 ? 4.401 1.016 -3.988 1.00 93.88 108 ASP A O 1
ATOM 879 N N . PRO A 1 109 ? 5.143 -0.392 -2.400 1.00 95.12 109 PRO A N 1
ATOM 880 C CA . PRO A 1 109 ? 5.115 -1.540 -3.288 1.00 95.12 109 PRO A CA 1
ATOM 881 C C . PRO A 1 109 ? 3.679 -1.882 -3.706 1.00 95.12 109 PRO A C 1
ATOM 883 O O . PRO A 1 109 ? 2.721 -1.640 -2.962 1.00 95.12 109 PRO A O 1
ATOM 886 N N . PRO A 1 110 ? 3.493 -2.467 -4.902 1.00 93.62 110 PRO A N 1
ATOM 887 C CA . PRO A 1 110 ? 2.165 -2.798 -5.386 1.00 93.62 110 PRO A CA 1
ATOM 888 C C . PRO A 1 110 ? 1.508 -3.821 -4.460 1.00 93.62 110 PRO A C 1
ATOM 890 O O . PRO A 1 110 ? 2.025 -4.917 -4.247 1.00 93.62 110 PRO A O 1
ATOM 893 N N . TRP A 1 111 ? 0.327 -3.505 -3.928 1.00 91.81 111 TRP A N 1
ATOM 894 C CA . TRP A 1 111 ? -0.417 -4.427 -3.059 1.00 91.81 111 TRP A CA 1
ATOM 895 C C . TRP A 1 111 ? -0.720 -5.766 -3.754 1.00 91.81 111 TRP A C 1
ATOM 897 O O . TRP A 1 111 ? -0.876 -6.798 -3.110 1.00 91.81 111 TRP A O 1
ATOM 907 N N . TRP A 1 112 ? -0.778 -5.762 -5.085 1.00 93.31 112 TRP A N 1
ATOM 908 C CA . TRP A 1 112 ? -1.210 -6.888 -5.896 1.00 93.31 112 TRP A CA 1
ATOM 909 C C . TRP A 1 112 ? -0.123 -7.915 -6.235 1.00 93.31 112 TRP A C 1
ATOM 911 O O . TRP A 1 112 ? -0.400 -8.804 -7.035 1.00 93.31 112 TRP A O 1
ATOM 921 N N . LEU A 1 113 ? 1.070 -7.882 -5.626 1.00 94.81 113 LEU A N 1
ATOM 922 C CA . LEU A 1 113 ? 2.101 -8.915 -5.867 1.00 94.81 113 LEU A CA 1
ATOM 923 C C . LEU A 1 113 ? 1.600 -10.351 -5.628 1.00 94.81 113 LEU A C 1
ATOM 925 O O . LEU A 1 113 ? 2.099 -11.287 -6.247 1.00 94.81 113 LEU A O 1
ATOM 929 N N . LEU A 1 114 ? 0.609 -10.529 -4.749 1.00 95.44 114 LEU A N 1
ATOM 930 C CA . LEU A 1 114 ? -0.034 -11.824 -4.491 1.00 95.44 114 LEU A CA 1
ATOM 931 C C . LEU A 1 114 ? -1.363 -12.019 -5.233 1.00 95.44 114 LEU A C 1
ATOM 933 O O . LEU A 1 114 ? -2.007 -13.048 -5.060 1.00 95.44 114 LEU A O 1
ATOM 937 N N . LEU A 1 115 ? -1.796 -11.037 -6.029 1.00 93.94 115 LEU A N 1
ATOM 938 C CA . LEU A 1 115 ? -3.063 -11.005 -6.776 1.00 93.94 115 LEU A CA 1
ATOM 939 C C . LEU A 1 115 ? -4.338 -11.149 -5.918 1.00 93.94 115 LEU A C 1
ATOM 941 O O . LEU A 1 115 ? -5.444 -11.153 -6.458 1.00 93.94 115 LEU A O 1
ATOM 945 N N . GLN A 1 116 ? -4.199 -11.195 -4.592 1.00 93.94 116 GLN A N 1
ATOM 946 C CA . GLN A 1 116 ? -5.278 -11.288 -3.617 1.00 93.94 116 GLN A CA 1
ATOM 947 C C . GLN A 1 116 ? -5.096 -10.230 -2.528 1.00 93.94 116 GLN A C 1
ATOM 949 O O . GLN A 1 116 ? -3.982 -9.985 -2.060 1.00 93.94 116 GLN A O 1
ATOM 954 N N . LEU A 1 117 ? -6.210 -9.608 -2.140 1.00 93.38 117 LEU A N 1
ATOM 955 C CA . LEU A 1 117 ? -6.246 -8.563 -1.121 1.00 93.38 117 LEU A CA 1
ATOM 956 C C . LEU A 1 117 ? -5.838 -9.123 0.259 1.00 93.38 117 LEU A C 1
ATOM 958 O O . LEU A 1 117 ? -6.289 -10.222 0.600 1.00 93.38 117 LEU A O 1
ATOM 962 N N . PRO A 1 118 ? -5.057 -8.377 1.067 1.00 94.31 118 PRO A N 1
ATOM 963 C CA . PRO A 1 118 ? -4.681 -8.771 2.426 1.00 94.31 118 PRO A CA 1
ATOM 964 C C . PRO A 1 118 ? -5.881 -9.152 3.296 1.00 94.31 118 PRO A C 1
ATOM 966 O O . PRO A 1 118 ? -5.849 -10.165 3.991 1.00 94.31 118 PRO A O 1
ATOM 969 N N . GLU A 1 119 ? -6.965 -8.373 3.234 1.00 93.19 119 GLU A N 1
ATOM 970 C CA . GLU A 1 119 ? -8.158 -8.583 4.057 1.00 93.19 119 GLU A CA 1
ATOM 971 C C . GLU A 1 119 ? -9.015 -9.787 3.633 1.00 93.19 119 GLU A C 1
ATOM 973 O O . GLU A 1 119 ? -9.888 -10.206 4.389 1.00 93.19 119 GLU A O 1
ATOM 978 N N . LEU A 1 120 ? -8.769 -10.353 2.446 1.00 93.75 120 LEU A N 1
ATOM 979 C CA . LEU A 1 120 ? -9.460 -11.542 1.931 1.00 93.75 120 LEU A CA 1
ATOM 980 C C . LEU A 1 120 ? -8.565 -12.788 1.933 1.00 93.75 120 LEU A C 1
ATOM 982 O O . LEU A 1 120 ? -8.933 -13.806 1.340 1.00 93.75 120 LEU A O 1
ATOM 986 N N . TRP A 1 121 ? -7.376 -12.720 2.535 1.00 95.31 121 TRP A N 1
ATOM 987 C CA . TRP A 1 121 ? -6.460 -13.852 2.580 1.00 95.31 121 TRP A CA 1
ATOM 988 C C . TRP A 1 121 ? -6.970 -14.930 3.555 1.00 95.31 121 TRP A C 1
ATOM 990 O O . TRP A 1 121 ? -7.177 -14.618 4.730 1.00 95.31 121 TRP A O 1
ATOM 1000 N N . PRO A 1 122 ? -7.160 -16.197 3.129 1.00 94.75 122 PRO A N 1
ATOM 1001 C CA . PRO A 1 122 ? -7.814 -17.219 3.957 1.00 94.75 122 PRO A CA 1
ATOM 1002 C C . PRO A 1 122 ? -7.105 -17.508 5.284 1.00 94.75 122 PRO A C 1
ATOM 1004 O O . PRO A 1 122 ? -7.759 -17.783 6.286 1.00 94.75 122 PRO A O 1
ATOM 1007 N N . SER A 1 123 ? -5.774 -17.428 5.291 1.00 96.25 123 SER A N 1
ATOM 1008 C CA . SER A 1 123 ? -4.940 -17.657 6.478 1.00 96.25 123 SER A CA 1
ATOM 1009 C C . SER A 1 123 ? -4.745 -16.398 7.335 1.00 96.25 123 SER A C 1
ATOM 1011 O O . SER A 1 123 ? -4.004 -16.430 8.314 1.00 96.25 123 SER A O 1
ATOM 1013 N N . GLY A 1 124 ? -5.393 -15.286 6.978 1.00 94.31 124 GLY A N 1
ATOM 1014 C CA . GLY A 1 124 ? -5.276 -14.005 7.668 1.00 94.31 124 GLY A CA 1
ATOM 1015 C C . GLY A 1 124 ? -4.124 -13.124 7.177 1.00 94.31 124 GLY A C 1
ATOM 1016 O O . GLY A 1 124 ? -3.249 -13.535 6.414 1.00 94.31 124 GLY A O 1
ATOM 1017 N N . ILE A 1 125 ? -4.143 -11.870 7.628 1.00 94.50 125 ILE A N 1
ATOM 1018 C CA . ILE A 1 125 ? -3.245 -10.812 7.148 1.00 94.50 125 ILE A CA 1
ATOM 1019 C C . ILE A 1 125 ? -1.770 -11.039 7.512 1.00 94.50 125 ILE A C 1
ATOM 1021 O O . ILE A 1 125 ? -0.880 -10.606 6.776 1.00 94.50 125 ILE A O 1
ATOM 1025 N N . ASP A 1 126 ? -1.490 -11.731 8.617 1.00 95.06 126 ASP A N 1
ATOM 1026 C CA . ASP A 1 126 ? -0.117 -12.021 9.041 1.00 95.06 126 ASP A CA 1
ATOM 1027 C C . ASP A 1 126 ? 0.554 -13.029 8.107 1.00 95.06 126 ASP A C 1
ATOM 1029 O O . ASP A 1 126 ? 1.683 -12.807 7.670 1.00 95.06 126 ASP A O 1
ATOM 1033 N N . ASP A 1 127 ? -0.166 -14.089 7.728 1.00 96.69 127 ASP A N 1
ATOM 1034 C CA . ASP A 1 127 ? 0.295 -15.054 6.726 1.00 96.69 127 ASP A CA 1
ATOM 1035 C C . ASP A 1 127 ? 0.469 -14.377 5.360 1.00 96.69 127 ASP A C 1
ATOM 1037 O O . ASP A 1 127 ? 1.524 -14.505 4.736 1.00 96.69 127 ASP A O 1
ATOM 1041 N N . TRP A 1 128 ? -0.502 -13.548 4.947 1.00 96.88 128 TRP A N 1
ATOM 1042 C CA . TRP A 1 128 ? -0.376 -12.732 3.734 1.00 96.88 128 TRP A CA 1
ATOM 1043 C C . TRP A 1 128 ? 0.901 -11.890 3.763 1.00 96.88 128 TRP A C 1
ATOM 1045 O O . TRP A 1 128 ? 1.634 -11.850 2.780 1.00 96.88 128 TRP A O 1
ATOM 1055 N N . SER A 1 129 ? 1.202 -11.253 4.898 1.00 96.69 129 SER A N 1
ATOM 1056 C CA . SER A 1 129 ? 2.369 -10.378 5.048 1.00 96.69 129 SER A CA 1
ATOM 1057 C C . SER A 1 129 ? 3.683 -11.142 4.913 1.00 96.69 129 SER A C 1
ATOM 1059 O O . SER A 1 129 ? 4.602 -10.646 4.267 1.00 96.69 129 SER A O 1
ATOM 1061 N N . GLN A 1 130 ? 3.767 -12.357 5.463 1.00 97.06 130 GLN A N 1
ATOM 1062 C CA . GLN A 1 130 ? 4.952 -13.212 5.337 1.00 97.06 130 GLN A CA 1
ATOM 1063 C C . GLN A 1 130 ? 5.176 -13.657 3.888 1.00 97.06 130 GLN A C 1
ATOM 1065 O O . GLN A 1 130 ? 6.294 -13.579 3.369 1.00 97.06 130 GLN A O 1
ATOM 1070 N N . VAL A 1 131 ? 4.111 -14.090 3.208 1.00 97.88 131 VAL A N 1
ATOM 1071 C CA . VAL A 1 131 ? 4.176 -14.492 1.795 1.00 97.88 131 VAL A CA 1
ATOM 1072 C C . VAL A 1 131 ? 4.499 -13.287 0.907 1.00 97.88 131 VAL A C 1
ATOM 1074 O O . VAL A 1 131 ? 5.314 -13.394 -0.014 1.00 97.88 131 VAL A O 1
ATOM 1077 N N . TYR A 1 132 ? 3.902 -12.131 1.199 1.00 98.00 132 TYR A N 1
ATOM 1078 C CA . TYR A 1 132 ? 4.117 -10.889 0.467 1.00 98.00 132 TYR A CA 1
ATOM 1079 C C . TYR A 1 132 ? 5.561 -10.429 0.600 1.00 98.00 132 TYR A C 1
ATOM 1081 O O . TYR A 1 132 ? 6.188 -10.144 -0.413 1.00 98.00 132 TYR A O 1
ATOM 1089 N N . GLU A 1 133 ? 6.130 -10.433 1.808 1.00 97.75 133 GLU A N 1
ATOM 1090 C CA . GLU A 1 133 ? 7.518 -10.027 2.038 1.00 97.75 133 GLU A CA 1
ATOM 1091 C C . GLU A 1 133 ? 8.505 -10.872 1.217 1.00 97.75 133 GLU A C 1
ATOM 1093 O O . GLU A 1 133 ? 9.452 -10.340 0.633 1.00 97.75 133 GLU A O 1
ATOM 1098 N N . ALA A 1 134 ? 8.265 -12.181 1.096 1.00 97.25 134 ALA A N 1
ATOM 1099 C CA . ALA A 1 134 ? 9.092 -13.046 0.259 1.00 97.25 134 ALA A CA 1
ATOM 1100 C C . ALA A 1 134 ? 9.045 -12.644 -1.228 1.00 97.25 134 ALA A C 1
ATOM 1102 O O . ALA A 1 134 ? 10.076 -12.670 -1.901 1.00 97.25 134 ALA A O 1
ATOM 1103 N N . ARG A 1 135 ? 7.873 -12.248 -1.746 1.00 97.50 135 ARG A N 1
ATOM 1104 C CA . ARG A 1 135 ? 7.715 -11.767 -3.133 1.00 97.50 135 ARG A CA 1
ATOM 1105 C C . ARG A 1 135 ? 8.219 -10.345 -3.327 1.00 97.50 135 ARG A C 1
ATOM 1107 O O . ARG A 1 135 ? 8.811 -10.058 -4.364 1.00 97.50 135 ARG A O 1
ATOM 1114 N N . LEU A 1 136 ? 8.056 -9.493 -2.321 1.00 98.00 136 LEU A N 1
ATOM 1115 C CA . LEU A 1 136 ? 8.575 -8.135 -2.307 1.00 98.00 136 LEU A CA 1
ATOM 1116 C C . LEU A 1 136 ? 10.094 -8.138 -2.485 1.00 98.00 136 LEU A C 1
ATOM 1118 O O . LEU A 1 136 ? 10.603 -7.338 -3.255 1.00 98.00 136 LEU A O 1
ATOM 1122 N N . ARG A 1 137 ? 10.825 -9.072 -1.864 1.00 97.62 137 ARG A N 1
ATOM 1123 C CA . ARG A 1 137 ? 12.279 -9.200 -2.079 1.00 97.62 137 ARG A CA 1
ATOM 1124 C C . ARG A 1 137 ? 12.636 -9.450 -3.546 1.00 97.62 137 ARG A C 1
ATOM 1126 O O . ARG A 1 137 ? 13.556 -8.823 -4.053 1.00 97.62 137 ARG A O 1
ATOM 1133 N N . THR A 1 138 ? 11.901 -10.325 -4.236 1.00 97.19 138 THR A N 1
ATOM 1134 C CA . THR A 1 138 ? 12.098 -10.559 -5.677 1.00 97.19 138 THR A CA 1
ATOM 1135 C C . THR A 1 138 ? 11.775 -9.312 -6.498 1.00 97.19 138 THR A C 1
ATOM 1137 O O . THR A 1 138 ? 12.535 -8.967 -7.394 1.00 97.19 138 THR A O 1
ATOM 1140 N N . TRP A 1 139 ? 10.679 -8.623 -6.170 1.00 95.94 139 TRP A N 1
ATOM 1141 C CA . TRP A 1 139 ? 10.294 -7.374 -6.827 1.00 95.94 139 TRP A CA 1
ATOM 1142 C C . TRP A 1 139 ? 11.362 -6.287 -6.664 1.00 95.94 139 TRP A C 1
ATOM 1144 O O . TRP A 1 139 ? 11.756 -5.663 -7.641 1.00 95.94 139 TRP A O 1
ATOM 1154 N N . LEU A 1 140 ? 11.867 -6.096 -5.444 1.00 95.75 140 LEU A N 1
ATOM 1155 C CA . LEU A 1 140 ? 12.898 -5.105 -5.143 1.00 95.75 140 LEU A CA 1
ATOM 1156 C C . LEU A 1 140 ? 14.194 -5.377 -5.908 1.00 95.75 140 LEU A C 1
ATOM 1158 O O . LEU A 1 140 ? 14.763 -4.434 -6.435 1.00 95.75 140 LEU A O 1
ATOM 1162 N N . HIS A 1 141 ? 14.614 -6.638 -6.037 1.00 94.88 141 HIS A N 1
ATOM 1163 C CA . HIS A 1 141 ? 15.782 -6.973 -6.856 1.00 94.88 141 HIS A CA 1
ATOM 1164 C C . HIS A 1 141 ? 15.597 -6.590 -8.329 1.00 94.88 141 HIS A C 1
ATOM 1166 O O . HIS A 1 141 ? 16.491 -5.992 -8.912 1.00 94.88 141 HIS A O 1
ATOM 1172 N N . ALA A 1 142 ? 14.427 -6.866 -8.913 1.00 92.56 142 ALA A N 1
ATOM 1173 C CA . ALA A 1 142 ? 14.147 -6.452 -10.287 1.00 92.56 142 ALA A CA 1
ATOM 1174 C C . ALA A 1 142 ? 14.123 -4.919 -10.437 1.00 92.56 142 ALA A C 1
ATOM 1176 O O . ALA A 1 142 ? 14.630 -4.390 -11.419 1.00 92.56 142 ALA A O 1
ATOM 1177 N N . MET A 1 143 ? 13.573 -4.201 -9.452 1.00 91.50 143 MET A N 1
ATOM 1178 C CA . MET A 1 143 ? 13.590 -2.734 -9.441 1.00 91.50 143 MET A CA 1
ATOM 1179 C C . MET A 1 143 ? 15.016 -2.178 -9.362 1.00 91.50 143 MET A C 1
ATOM 1181 O O . MET A 1 143 ? 15.337 -1.253 -10.095 1.00 91.50 143 MET A O 1
ATOM 1185 N N . GLU A 1 144 ? 15.864 -2.743 -8.501 1.00 91.38 144 GLU A N 1
ATOM 1186 C CA . GLU A 1 144 ? 17.272 -2.347 -8.355 1.00 91.38 144 GLU A CA 1
ATOM 1187 C C . GLU A 1 144 ? 18.061 -2.561 -9.661 1.00 91.38 144 GLU A C 1
ATOM 1189 O O . GLU A 1 144 ? 18.847 -1.697 -10.052 1.00 91.38 144 GLU A O 1
ATOM 1194 N N . ASP A 1 145 ? 17.821 -3.675 -10.361 1.00 90.06 145 ASP A N 1
ATOM 1195 C CA . ASP A 1 145 ? 18.449 -3.966 -11.656 1.00 90.06 145 ASP A CA 1
ATOM 1196 C C . ASP A 1 145 ? 18.022 -2.952 -12.738 1.00 90.06 145 ASP A C 1
ATOM 1198 O O . ASP A 1 145 ? 18.862 -2.458 -13.494 1.00 90.06 145 ASP A O 1
ATOM 1202 N N . GLU A 1 146 ? 16.733 -2.596 -12.790 1.00 87.38 146 GLU A N 1
ATOM 1203 C CA . GLU A 1 146 ? 16.200 -1.603 -13.737 1.00 87.38 146 GLU A CA 1
ATOM 1204 C C . GLU A 1 146 ? 16.670 -0.174 -13.427 1.00 87.38 146 GLU A C 1
ATOM 1206 O O . GLU A 1 146 ? 16.957 0.598 -14.341 1.00 87.38 146 GLU A O 1
ATOM 1211 N N . GLU A 1 147 ? 16.798 0.184 -12.148 1.00 87.19 147 GLU A N 1
ATOM 1212 C CA . GLU A 1 147 ? 17.333 1.480 -11.705 1.00 87.19 147 GLU A CA 1
ATOM 1213 C C . GLU A 1 147 ? 18.808 1.673 -12.066 1.00 87.19 147 GLU A C 1
ATOM 1215 O O . GLU A 1 147 ? 19.252 2.807 -12.258 1.00 87.19 147 GLU A O 1
ATOM 1220 N N . TRP A 1 148 ? 19.573 0.583 -12.160 1.00 81.69 148 TRP A N 1
ATOM 1221 C CA . TRP A 1 148 ? 20.960 0.611 -12.625 1.00 81.69 148 TRP A CA 1
ATOM 1222 C C . TRP A 1 148 ? 21.068 0.760 -14.154 1.00 81.69 148 TRP A C 1
ATOM 1224 O O . TRP A 1 148 ? 22.114 1.159 -14.675 1.00 81.69 148 TRP A O 1
ATOM 1234 N N . GLY A 1 149 ? 20.004 0.428 -14.887 1.00 76.31 149 GLY A N 1
ATOM 1235 C CA . GLY A 1 149 ? 19.931 0.556 -16.338 1.00 76.31 149 GLY A CA 1
ATOM 1236 C C . GLY A 1 149 ? 19.786 2.004 -16.826 1.00 76.31 149 GLY A C 1
ATOM 1237 O O . GLY A 1 149 ? 19.475 2.925 -16.079 1.00 76.31 149 GLY A O 1
ATOM 1238 N N . GLU A 1 150 ? 19.970 2.222 -18.132 1.00 63.97 150 GLU A N 1
ATOM 1239 C CA . GLU A 1 150 ? 19.795 3.548 -18.761 1.00 63.97 150 GLU A CA 1
ATOM 1240 C C . GLU A 1 150 ? 18.339 3.837 -19.199 1.00 63.97 150 GLU A C 1
ATOM 1242 O O . GLU A 1 150 ? 18.063 4.867 -19.815 1.00 63.97 150 GLU A O 1
ATOM 1247 N N . GLY A 1 151 ? 17.398 2.921 -18.936 1.00 59.75 151 GLY A N 1
ATOM 1248 C CA . GLY A 1 151 ? 16.077 2.901 -19.576 1.00 59.75 151 GLY A CA 1
ATOM 1249 C C . GLY A 1 151 ? 15.024 3.835 -18.973 1.00 59.75 151 GLY A C 1
ATOM 1250 O O . GLY A 1 151 ? 14.169 4.335 -19.708 1.00 59.75 151 GLY A O 1
ATOM 1251 N N . ILE A 1 152 ? 15.052 4.083 -17.658 1.00 63.16 152 ILE A N 1
ATOM 1252 C CA . ILE A 1 152 ? 13.998 4.839 -16.964 1.00 63.16 152 ILE A CA 1
ATOM 1253 C C . ILE A 1 152 ? 14.611 5.763 -15.910 1.00 63.16 152 ILE A C 1
ATOM 1255 O O . ILE A 1 152 ? 15.258 5.325 -14.966 1.00 63.16 152 ILE A O 1
ATOM 1259 N N . ASN A 1 153 ? 14.351 7.066 -16.040 1.00 58.62 153 ASN A N 1
ATOM 1260 C CA . ASN A 1 153 ? 14.750 8.058 -15.045 1.00 58.62 153 ASN A CA 1
ATOM 1261 C C . ASN A 1 153 ? 13.729 8.071 -13.894 1.00 58.62 153 ASN A C 1
ATOM 1263 O O . ASN A 1 153 ? 12.836 8.922 -13.844 1.00 58.62 153 ASN A O 1
ATOM 1267 N N . PHE A 1 154 ? 13.800 7.068 -13.019 1.00 61.47 154 PHE A N 1
ATOM 1268 C CA . PHE A 1 154 ? 13.021 7.048 -11.782 1.00 61.47 154 PHE A CA 1
ATOM 1269 C C . PHE A 1 154 ? 13.462 8.196 -10.853 1.00 61.47 154 PHE A C 1
ATOM 1271 O O . PHE A 1 154 ? 14.603 8.661 -10.941 1.00 61.47 154 PHE A O 1
ATOM 1278 N N . PRO A 1 155 ? 12.603 8.665 -9.923 1.00 61.88 155 PRO A N 1
ATOM 1279 C CA . PRO A 1 155 ? 13.103 9.386 -8.757 1.00 61.88 155 PRO A CA 1
ATOM 1280 C C . PRO A 1 155 ? 14.191 8.510 -8.129 1.00 61.88 155 PRO A C 1
ATOM 1282 O O . PRO A 1 155 ? 13.935 7.332 -7.893 1.00 61.88 155 PRO A O 1
ATOM 1285 N N . ALA A 1 156 ? 15.398 9.046 -7.938 1.00 63.03 156 ALA A N 1
ATOM 1286 C CA . ALA A 1 156 ? 16.539 8.244 -7.506 1.00 63.03 156 ALA A CA 1
ATOM 1287 C C . ALA A 1 156 ? 16.169 7.341 -6.309 1.00 63.03 156 ALA A C 1
ATOM 1289 O O . ALA A 1 156 ? 15.724 7.842 -5.272 1.00 63.03 156 ALA A O 1
ATOM 1290 N N . ASN A 1 157 ? 16.390 6.030 -6.472 1.00 79.94 157 ASN A N 1
ATOM 1291 C CA . ASN A 1 157 ? 16.189 4.967 -5.480 1.00 79.94 157 ASN A CA 1
ATOM 1292 C C . ASN A 1 157 ? 14.720 4.649 -5.115 1.00 79.94 157 ASN A C 1
ATOM 1294 O O . ASN A 1 157 ? 14.391 4.538 -3.930 1.00 79.94 157 ASN A O 1
ATOM 1298 N N . LEU A 1 158 ? 13.826 4.481 -6.096 1.00 89.81 158 LEU A N 1
ATOM 1299 C CA . LEU A 1 158 ? 12.452 4.019 -5.858 1.00 89.81 158 LEU A CA 1
ATOM 1300 C C . LEU A 1 158 ? 12.439 2.688 -5.089 1.00 89.81 158 LEU A C 1
ATOM 1302 O O . LEU A 1 158 ? 11.681 2.564 -4.131 1.00 89.81 158 LEU A O 1
ATOM 1306 N N . SER A 1 159 ? 13.308 1.733 -5.415 1.00 93.50 159 SER A N 1
ATOM 1307 C CA . SER A 1 159 ? 13.482 0.478 -4.668 1.00 93.50 159 SER A CA 1
ATOM 1308 C C . SER A 1 159 ? 13.698 0.711 -3.165 1.00 93.50 159 SER A C 1
ATOM 1310 O O . SER A 1 159 ? 13.057 0.052 -2.340 1.00 93.50 159 SER A O 1
ATOM 1312 N N . THR A 1 160 ? 14.509 1.702 -2.784 1.00 94.06 160 THR A N 1
ATOM 1313 C CA . THR A 1 160 ? 14.713 2.101 -1.383 1.00 94.06 160 THR A CA 1
ATOM 1314 C C . THR A 1 160 ? 13.425 2.633 -0.761 1.00 94.06 160 THR A C 1
ATOM 1316 O O . THR A 1 160 ? 13.066 2.201 0.333 1.00 94.06 160 THR A O 1
ATOM 1319 N N . TYR A 1 161 ? 12.664 3.475 -1.467 1.00 94.56 161 TYR A N 1
ATOM 1320 C CA . TYR A 1 161 ? 11.355 3.941 -0.991 1.00 94.56 161 TYR A CA 1
ATOM 1321 C C . TYR A 1 161 ? 10.361 2.790 -0.775 1.00 94.56 161 TYR A C 1
ATOM 1323 O O . TYR A 1 161 ? 9.692 2.745 0.263 1.00 94.56 161 TYR A O 1
ATOM 1331 N N . LEU A 1 162 ? 10.284 1.845 -1.718 1.00 95.94 162 LEU A N 1
ATOM 1332 C CA . LEU A 1 162 ? 9.420 0.662 -1.628 1.00 95.94 162 LEU A CA 1
ATOM 1333 C C . LEU A 1 162 ? 9.821 -0.238 -0.447 1.00 95.94 162 LEU A C 1
ATOM 1335 O O . LEU A 1 162 ? 8.972 -0.818 0.229 1.00 95.94 162 LEU A O 1
ATOM 1339 N N . ARG A 1 163 ? 11.123 -0.362 -0.177 1.00 96.62 163 ARG A N 1
ATOM 1340 C CA . ARG A 1 163 ? 11.653 -1.138 0.950 1.00 96.62 163 ARG A CA 1
ATOM 1341 C C . ARG A 1 163 ? 11.358 -0.456 2.284 1.00 96.62 163 ARG A C 1
ATOM 1343 O O . ARG A 1 163 ? 10.833 -1.092 3.197 1.00 96.62 163 ARG A O 1
ATOM 1350 N N . GLU A 1 164 ? 11.667 0.832 2.398 1.00 96.00 164 GLU A N 1
ATOM 1351 C CA . GLU A 1 164 ? 11.446 1.610 3.618 1.00 96.00 164 GLU A CA 1
ATOM 1352 C C . GLU A 1 164 ? 9.957 1.776 3.935 1.00 96.00 164 GLU A C 1
ATOM 1354 O O . GLU A 1 164 ? 9.588 1.760 5.110 1.00 96.00 164 GLU A O 1
ATOM 1359 N N . SER A 1 165 ? 9.077 1.857 2.930 1.00 96.31 165 SER A N 1
ATOM 1360 C CA . SER A 1 165 ? 7.626 1.903 3.169 1.00 96.31 165 SER A CA 1
ATOM 1361 C C . SER A 1 165 ? 7.099 0.625 3.812 1.00 96.31 165 SER A C 1
ATOM 1363 O O . SER A 1 165 ? 6.240 0.688 4.694 1.00 96.31 165 SER A O 1
ATOM 1365 N N . TRP A 1 166 ? 7.620 -0.536 3.408 1.00 97.06 166 TRP A N 1
ATOM 1366 C CA . TRP A 1 166 ? 7.262 -1.810 4.020 1.00 97.06 166 TRP A CA 1
ATOM 1367 C C . TRP A 1 166 ? 7.777 -1.905 5.459 1.00 97.06 166 TRP A C 1
ATOM 1369 O O . TRP A 1 166 ? 7.004 -2.218 6.363 1.00 97.06 166 TRP A O 1
ATOM 1379 N N . LEU A 1 167 ? 9.056 -1.579 5.685 1.00 95.88 167 LEU A N 1
ATOM 1380 C CA . LEU A 1 167 ? 9.702 -1.673 7.002 1.00 95.88 167 LEU A CA 1
ATOM 1381 C C . LEU A 1 167 ? 9.113 -0.698 8.030 1.00 95.88 167 LEU A C 1
ATOM 1383 O O . LEU A 1 167 ? 8.890 -1.074 9.178 1.00 95.88 167 LEU A O 1
ATOM 1387 N N . SER A 1 168 ? 8.834 0.540 7.619 1.00 95.38 168 SER A N 1
ATOM 1388 C CA . SER A 1 168 ? 8.202 1.556 8.473 1.00 95.38 168 SER A CA 1
ATOM 1389 C C . SER A 1 168 ? 6.709 1.323 8.694 1.00 95.38 168 SER A C 1
ATOM 1391 O O . SER A 1 168 ? 6.108 1.936 9.572 1.00 95.38 168 SER A O 1
ATOM 1393 N N . GLY A 1 169 ? 6.084 0.458 7.894 1.00 95.00 169 GLY A N 1
ATOM 1394 C CA . GLY A 1 169 ? 4.639 0.283 7.877 1.00 95.00 169 GLY A CA 1
ATOM 1395 C C . GLY A 1 169 ? 3.883 1.396 7.145 1.00 95.00 169 GLY A C 1
ATOM 1396 O O . GLY A 1 169 ? 2.650 1.378 7.171 1.00 95.00 169 GLY A O 1
ATOM 1397 N N . ARG A 1 170 ? 4.565 2.333 6.461 1.00 95.38 170 ARG A N 1
ATOM 1398 C CA . ARG A 1 170 ? 3.910 3.332 5.591 1.00 95.38 170 ARG A CA 1
ATOM 1399 C C . ARG A 1 170 ? 2.994 2.664 4.572 1.00 95.38 170 ARG A C 1
ATOM 1401 O O . ARG A 1 170 ? 1.864 3.115 4.430 1.00 95.38 170 ARG A O 1
ATOM 1408 N N . PHE A 1 171 ? 3.413 1.535 3.997 1.00 95.75 171 PHE A N 1
ATOM 1409 C CA . PHE A 1 171 ? 2.573 0.734 3.102 1.00 95.75 171 PHE A CA 1
ATOM 1410 C C . PHE A 1 171 ? 1.187 0.450 3.705 1.00 95.75 171 PHE A C 1
ATOM 1412 O O . PHE A 1 171 ? 0.165 0.597 3.039 1.00 95.75 171 PHE A O 1
ATOM 1419 N N . TRP A 1 172 ? 1.131 0.059 4.981 1.00 95.31 172 TRP A N 1
ATOM 1420 C CA . TRP A 1 172 ? -0.126 -0.260 5.661 1.00 95.31 172 TRP A CA 1
ATOM 1421 C C . TRP A 1 172 ? -0.948 0.987 5.955 1.00 95.31 172 TRP A C 1
ATOM 1423 O O . TRP A 1 172 ? -2.168 0.969 5.784 1.00 95.31 172 TRP A O 1
ATOM 1433 N N . LEU A 1 173 ? -0.286 2.077 6.349 1.00 93.75 173 LEU A N 1
ATOM 1434 C CA . LEU A 1 173 ? -0.944 3.359 6.553 1.00 93.75 173 LEU A CA 1
ATOM 1435 C C . LEU A 1 173 ? -1.615 3.829 5.257 1.00 93.75 173 LEU A C 1
ATOM 1437 O O . LEU A 1 173 ? -2.819 4.087 5.246 1.00 93.75 173 LEU A O 1
ATOM 1441 N N . ASP A 1 174 ? -0.867 3.877 4.161 1.00 93.12 174 ASP A N 1
ATOM 1442 C CA . ASP A 1 174 ? -1.343 4.329 2.858 1.00 93.12 174 ASP A CA 1
ATOM 1443 C C . ASP A 1 174 ? -2.369 3.357 2.266 1.00 93.12 174 ASP A C 1
ATOM 1445 O O . ASP A 1 174 ? -3.378 3.793 1.707 1.00 93.12 174 ASP A O 1
ATOM 1449 N N . TYR A 1 175 ? -2.224 2.045 2.459 1.00 93.44 175 TYR A N 1
ATOM 1450 C CA . TYR A 1 175 ? -3.274 1.078 2.123 1.00 93.44 175 TYR A CA 1
ATOM 1451 C C . TYR A 1 175 ? -4.580 1.375 2.880 1.00 93.44 175 TYR A C 1
ATOM 1453 O O . TYR A 1 175 ? -5.646 1.478 2.265 1.00 93.44 175 TYR A O 1
ATOM 1461 N N . ALA A 1 176 ? -4.507 1.612 4.193 1.00 92.00 176 ALA A N 1
ATOM 1462 C CA . ALA A 1 176 ? -5.665 1.981 5.004 1.00 92.00 176 ALA A CA 1
ATOM 1463 C C . ALA A 1 176 ? -6.254 3.342 4.602 1.00 92.00 176 ALA A C 1
ATOM 1465 O O . ALA A 1 176 ? -7.473 3.502 4.654 1.00 92.00 176 ALA A O 1
ATOM 1466 N N . THR A 1 177 ? -5.446 4.318 4.154 1.00 90.25 177 THR A N 1
ATOM 1467 C CA . THR A 1 177 ? -5.973 5.607 3.660 1.00 90.25 177 THR A CA 1
ATOM 1468 C C . THR A 1 177 ? -6.903 5.414 2.459 1.00 90.25 177 THR A C 1
ATOM 1470 O O . THR A 1 177 ? -7.938 6.086 2.388 1.00 90.25 177 THR A O 1
ATOM 1473 N N . ARG A 1 178 ? -6.560 4.487 1.554 1.00 88.94 178 ARG A N 1
ATOM 1474 C CA . ARG A 1 178 ? -7.242 4.244 0.274 1.00 88.94 178 ARG A CA 1
ATOM 1475 C C . ARG A 1 178 ? -8.427 3.293 0.414 1.00 88.94 178 ARG A C 1
ATOM 1477 O O . ARG A 1 178 ? -9.460 3.484 -0.225 1.00 88.94 178 ARG A O 1
ATOM 1484 N N . LYS A 1 179 ? -8.313 2.285 1.281 1.00 87.81 179 LYS A N 1
ATOM 1485 C CA . LYS A 1 179 ? -9.271 1.175 1.399 1.00 87.81 179 LYS A CA 1
ATOM 1486 C C . LYS A 1 179 ? -10.087 1.278 2.687 1.00 87.81 179 LYS A C 1
ATOM 1488 O O . LYS A 1 179 ? -9.850 0.561 3.654 1.00 87.81 179 LYS A O 1
ATOM 1493 N N . SER A 1 180 ? -11.082 2.169 2.698 1.00 84.19 180 SER A N 1
ATOM 1494 C CA . SER A 1 180 ? -11.912 2.413 3.897 1.00 84.19 180 SER A CA 1
ATOM 1495 C C . SER A 1 180 ? -12.597 1.167 4.467 1.00 84.19 180 SER A C 1
ATOM 1497 O O . SER A 1 180 ? -12.652 1.018 5.685 1.00 84.19 180 SER A O 1
ATOM 1499 N N . TRP A 1 181 ? -13.021 0.226 3.618 1.00 84.12 181 TRP A N 1
ATOM 1500 C CA . TRP A 1 181 ? -13.612 -1.037 4.070 1.00 84.12 181 TRP A CA 1
ATOM 1501 C C . TRP A 1 181 ? -12.617 -1.965 4.775 1.00 84.12 181 TRP A C 1
ATOM 1503 O O . TRP A 1 181 ? -13.009 -2.683 5.688 1.00 84.12 181 TRP A O 1
ATOM 1513 N N . ALA A 1 182 ? -11.342 -1.940 4.378 1.00 88.19 182 ALA A N 1
ATOM 1514 C CA . ALA A 1 182 ? -10.290 -2.775 4.952 1.00 88.19 182 ALA A CA 1
ATOM 1515 C C . ALA A 1 182 ? -9.642 -2.131 6.185 1.00 88.19 182 ALA A C 1
ATOM 1517 O O . ALA A 1 182 ? -8.869 -2.785 6.880 1.00 88.19 182 ALA A O 1
ATOM 1518 N N . PHE A 1 183 ? -9.958 -0.862 6.471 1.00 90.19 183 PHE A N 1
ATOM 1519 C CA . PHE A 1 183 ? -9.318 -0.060 7.514 1.00 90.19 183 PHE A CA 1
ATOM 1520 C C . PHE A 1 183 ? -9.211 -0.795 8.853 1.00 90.19 183 PHE A C 1
ATOM 1522 O O . PHE A 1 183 ? -8.161 -0.763 9.483 1.00 90.19 183 PHE A O 1
ATOM 1529 N N . ASP A 1 184 ? -10.270 -1.485 9.276 1.00 87.56 184 ASP A N 1
ATOM 1530 C CA . ASP A 1 184 ? -10.301 -2.161 10.575 1.00 87.56 184 ASP A CA 1
ATOM 1531 C C . ASP A 1 184 ? -9.357 -3.359 10.647 1.00 87.56 184 ASP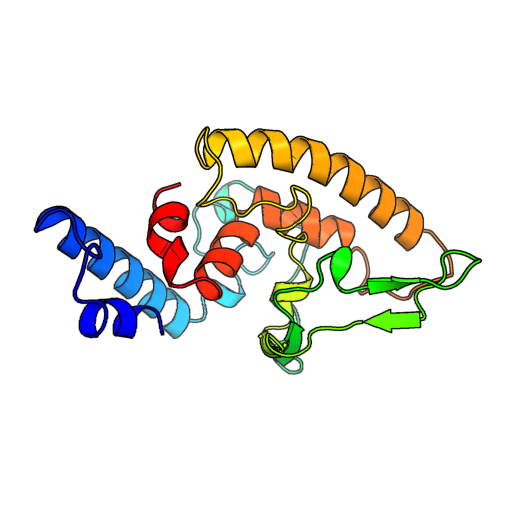 A C 1
ATOM 1533 O O . ASP A 1 184 ? -8.698 -3.552 11.665 1.00 87.56 184 ASP A O 1
ATOM 1537 N N . THR A 1 185 ? -9.255 -4.128 9.564 1.00 86.38 185 THR A N 1
ATOM 1538 C CA . THR A 1 185 ? -8.310 -5.245 9.455 1.00 86.38 185 THR A CA 1
ATOM 1539 C C . THR A 1 185 ? -6.871 -4.741 9.491 1.00 86.38 185 THR A C 1
ATOM 1541 O O . THR A 1 185 ? -6.021 -5.344 10.135 1.00 86.38 185 THR A O 1
ATOM 1544 N N . ILE A 1 186 ? -6.605 -3.611 8.832 1.00 88.62 186 ILE A N 1
ATOM 1545 C CA . ILE A 1 186 ? -5.258 -3.049 8.694 1.00 88.62 186 ILE A CA 1
ATOM 1546 C C . ILE A 1 186 ? -4.810 -2.338 9.973 1.00 88.62 186 ILE A C 1
ATOM 1548 O O . ILE A 1 186 ? -3.675 -2.500 10.397 1.00 88.62 186 ILE A O 1
ATOM 1552 N N . PHE A 1 187 ? -5.696 -1.573 10.614 1.00 83.62 187 PHE A N 1
ATOM 1553 C CA . PHE A 1 187 ? -5.383 -0.830 11.838 1.00 83.62 187 PHE A CA 1
ATOM 1554 C C . PHE A 1 187 ? -5.141 -1.745 13.048 1.00 83.62 187 PHE A C 1
ATOM 1556 O O . PHE A 1 187 ? -4.515 -1.331 14.018 1.00 83.62 187 PHE A O 1
ATOM 1563 N N . ARG A 1 188 ? -5.686 -2.967 13.022 1.00 78.19 188 ARG A N 1
ATOM 1564 C CA . ARG A 1 188 ? -5.548 -3.961 14.100 1.00 78.19 188 ARG A CA 1
ATOM 1565 C C . ARG A 1 188 ? -4.356 -4.902 13.919 1.00 78.19 188 ARG A C 1
ATOM 1567 O O . ARG A 1 188 ? -4.166 -5.755 14.783 1.00 78.19 188 ARG A O 1
ATOM 1574 N N . LYS A 1 189 ? -3.626 -4.770 12.812 1.00 63.50 189 LYS A N 1
ATOM 1575 C CA . LYS A 1 189 ? -2.347 -5.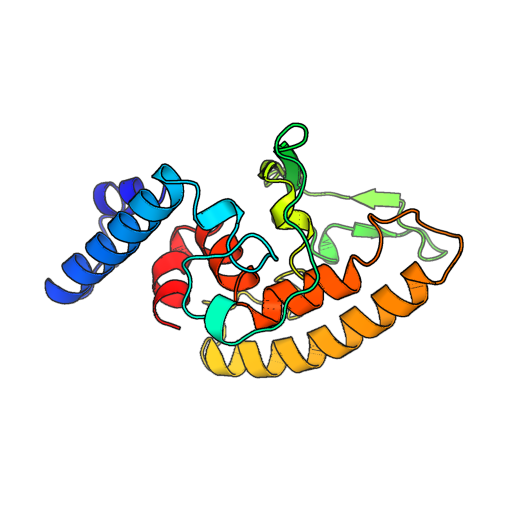443 12.597 1.00 63.50 189 LYS A CA 1
ATOM 1576 C C . LYS A 1 189 ? -1.293 -4.871 13.547 1.00 63.50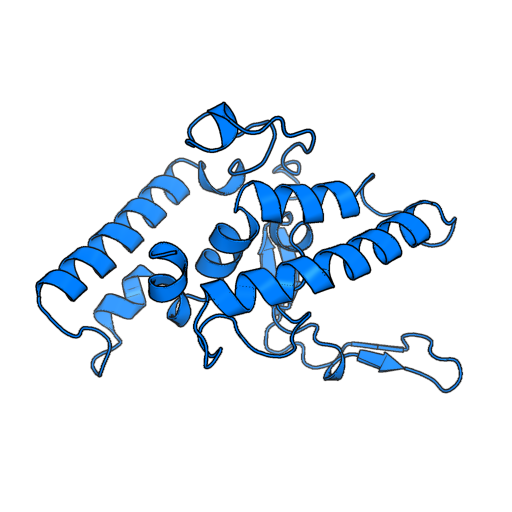 189 LYS A C 1
ATOM 1578 O O . LYS A 1 189 ? -0.519 -5.676 14.103 1.00 63.50 189 LYS A O 1
#

Foldseek 3Di:
DLVVCLVPVDPPPAPDPVRSVVSVVLVVVLVVCVVVVQLQQQLAPNNPDDPLNVPDDADHHGDDCVCFKDWDALDQDPVQFDADPVRDTDDGHDCVRIDIHGPLVLLADRCCLVPDHQPPDPVHNVVVLVVVVVSLVVVLVVVVVVLVDPPDDDPRPSSSSRVSCSSSVSNLSVVLVSCSVCVVSSSVD

Sequence (189 aa):
MHMAQLLFQHNDLVDSEDDCRNKYVARYLFHLLAKKGHLSAFGFLEDNWSAQSQSLELSCSMPCGTDSFRLWCDDLRPHNILLDHHDNIVAALDWEFAYSAPTQFSLDPPWWLLLQLPELWPSGIDDWSQVYEARLRTWLHAMEDEEWGEGINFPANLSTYLRESWLSGRFWLDYATRKSWAFDTIFRK